Protein AF-A0A967LA12-F1 (afdb_monomer)

Nearest PDB structures (foldseek):
  7vep-assembly1_A  TM=3.557E-01  e=1.580E+00  Mycobacterium tuberculosis H37Rv
  5ue8-assembly1_A  TM=2.034E-01  e=8.616E-01  Rattus norvegicus
  4hyj-assembly2_B  TM=1.765E-01  e=2.334E+00  Exiguobacterium artemiae
  4whj-assembly1_A  TM=1.119E-01  e=8.201E+00  Homo sapiens

Structure (mmCIF, N/CA/C/O backbone):
data_AF-A0A967LA12-F1
#
_entry.id   AF-A0A967LA12-F1
#
loop_
_atom_site.group_PDB
_atom_site.id
_atom_site.type_symbol
_atom_site.label_atom_id
_atom_site.label_alt_id
_atom_site.label_comp_id
_atom_site.label_asym_id
_atom_site.label_entity_id
_atom_site.label_seq_id
_atom_site.pdbx_PDB_ins_code
_atom_site.Cartn_x
_atom_site.Cartn_y
_atom_site.Cartn_z
_atom_site.occupancy
_atom_site.B_iso_or_equiv
_atom_site.auth_seq_id
_atom_site.auth_comp_id
_atom_site.auth_asym_id
_atom_site.auth_atom_id
_atom_site.pdbx_PDB_model_num
ATOM 1 N N . MET A 1 1 ? 16.966 31.589 -22.662 1.00 37.16 1 MET A N 1
ATOM 2 C CA . MET A 1 1 ? 16.096 30.504 -22.171 1.00 37.16 1 MET A CA 1
ATOM 3 C C . MET A 1 1 ? 15.314 31.055 -20.994 1.00 37.16 1 MET A C 1
ATOM 5 O O . MET A 1 1 ? 15.937 31.462 -20.024 1.00 37.16 1 MET A O 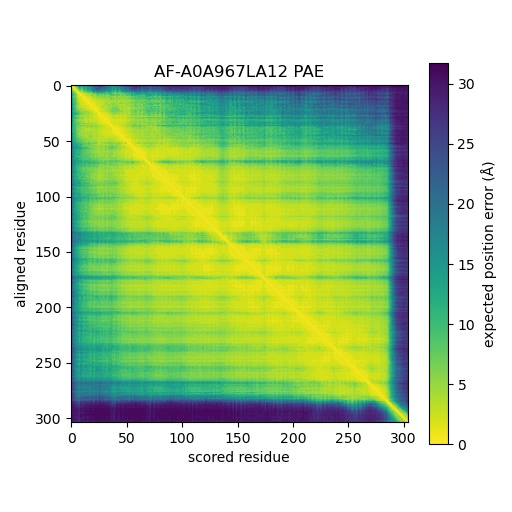1
ATOM 9 N N . ALA A 1 2 ? 13.998 31.225 -21.136 1.00 41.88 2 ALA A N 1
ATOM 10 C CA . ALA A 1 2 ? 13.149 31.742 -20.064 1.00 41.88 2 ALA A CA 1
ATOM 11 C C . ALA A 1 2 ? 12.917 30.627 -19.035 1.00 41.88 2 ALA A C 1
ATOM 13 O O . ALA A 1 2 ? 12.576 29.514 -19.430 1.00 41.88 2 ALA A O 1
ATOM 14 N N . GLN A 1 3 ? 13.135 30.913 -17.749 1.00 49.59 3 GLN A N 1
ATOM 15 C CA . GLN A 1 3 ? 12.806 29.991 -16.660 1.00 49.59 3 GLN A CA 1
ATOM 16 C C . GLN A 1 3 ? 11.304 29.692 -16.721 1.00 49.59 3 GLN A C 1
ATOM 18 O O . GLN A 1 3 ? 10.480 30.599 -16.596 1.00 49.59 3 GLN A O 1
ATOM 23 N N . LEU A 1 4 ? 10.954 28.434 -16.987 1.00 55.16 4 LEU A N 1
ATOM 24 C CA . LEU A 1 4 ? 9.566 27.989 -16.961 1.00 55.16 4 LEU A CA 1
ATOM 25 C C . LEU A 1 4 ? 9.101 27.963 -15.495 1.00 55.16 4 LEU A C 1
ATOM 27 O O . LEU A 1 4 ? 9.826 27.449 -14.646 1.00 55.16 4 LEU A O 1
ATOM 31 N N . PRO A 1 5 ? 7.928 28.524 -15.166 1.00 56.78 5 PRO A N 1
ATOM 32 C CA . PRO A 1 5 ? 7.424 28.507 -13.798 1.00 56.78 5 PRO A CA 1
ATOM 33 C C . PRO A 1 5 ? 7.122 27.068 -13.351 1.00 56.78 5 PRO A C 1
ATOM 35 O O . PRO A 1 5 ? 6.428 26.354 -14.070 1.00 56.78 5 PRO A O 1
ATOM 38 N N . ASN A 1 6 ? 7.574 26.676 -12.153 1.00 63.41 6 ASN A N 1
ATOM 39 C CA . ASN A 1 6 ? 7.390 25.350 -11.526 1.00 63.41 6 ASN A CA 1
ATOM 40 C C . ASN A 1 6 ? 5.940 25.054 -11.078 1.00 63.41 6 ASN A C 1
ATOM 42 O O . ASN A 1 6 ? 5.708 24.474 -10.020 1.00 63.41 6 ASN A O 1
ATOM 46 N N . SER A 1 7 ? 4.936 25.474 -11.846 1.00 74.25 7 SER A N 1
ATOM 47 C CA . SER A 1 7 ? 3.556 25.049 -11.610 1.00 74.25 7 SER A CA 1
ATOM 48 C C . SER A 1 7 ? 3.352 23.611 -12.103 1.00 74.25 7 SER A C 1
ATOM 50 O O . SER A 1 7 ? 3.970 23.194 -13.084 1.00 74.25 7 SER A O 1
ATOM 52 N N . GLU A 1 8 ? 2.450 22.853 -11.468 1.00 67.56 8 GLU A N 1
ATOM 53 C CA . GLU A 1 8 ? 2.112 21.479 -11.893 1.00 67.56 8 GLU A CA 1
ATOM 54 C C . GLU A 1 8 ? 1.735 21.410 -13.378 1.00 67.56 8 GLU A C 1
ATOM 56 O O . GLU A 1 8 ? 2.144 20.506 -14.104 1.00 67.56 8 GLU A O 1
ATOM 61 N N . HIS A 1 9 ? 1.019 22.425 -13.864 1.00 73.94 9 HIS A N 1
ATOM 62 C CA . HIS A 1 9 ? 0.648 22.541 -15.269 1.00 73.94 9 HIS A CA 1
ATOM 63 C C . HIS A 1 9 ? 1.872 22.642 -16.196 1.00 73.94 9 HIS A C 1
ATOM 65 O O . HIS A 1 9 ? 1.918 21.985 -17.237 1.00 73.94 9 HIS A O 1
ATOM 71 N N . SER A 1 10 ? 2.889 23.424 -15.820 1.00 75.31 10 SER A N 1
ATOM 72 C CA . SER A 1 10 ? 4.134 23.532 -16.589 1.00 75.31 10 SER A CA 1
ATOM 73 C C . SER A 1 10 ? 4.925 22.226 -16.590 1.00 75.31 10 SER A C 1
ATOM 75 O O . SER A 1 10 ? 5.485 21.858 -17.620 1.00 75.31 10 SER A O 1
ATOM 77 N N . LEU A 1 11 ? 4.945 21.501 -15.468 1.00 76.88 11 LEU A N 1
ATOM 78 C CA . LEU A 1 11 ? 5.635 20.213 -15.349 1.00 76.88 11 LEU A CA 1
ATOM 79 C C . LEU A 1 11 ? 4.964 19.120 -16.200 1.00 76.88 11 LEU A C 1
ATOM 81 O O . LEU A 1 11 ? 5.651 18.350 -16.876 1.00 76.88 11 LEU A O 1
ATOM 85 N N . HIS A 1 12 ? 3.629 19.102 -16.262 1.00 72.62 12 HIS A N 1
ATOM 86 C CA . HIS A 1 12 ? 2.885 18.240 -17.188 1.00 72.62 12 HIS A CA 1
ATOM 87 C C . HIS A 1 12 ? 3.189 18.558 -18.660 1.00 72.62 12 HIS A C 1
ATOM 89 O O . HIS A 1 12 ? 3.406 17.645 -19.462 1.00 72.62 12 HIS A O 1
ATOM 95 N N . MET A 1 13 ? 3.243 19.843 -19.025 1.00 77.50 13 MET A N 1
ATOM 96 C CA . MET A 1 13 ? 3.598 20.263 -20.385 1.00 77.50 13 MET A CA 1
ATOM 97 C C . MET A 1 13 ? 5.038 19.893 -20.738 1.00 77.50 13 MET A C 1
ATOM 99 O O . MET A 1 13 ? 5.299 19.445 -21.853 1.00 77.50 13 MET A O 1
ATOM 103 N N . LEU A 1 14 ? 5.959 20.010 -19.781 1.00 78.94 14 LEU A N 1
ATOM 104 C CA . LEU A 1 14 ? 7.353 19.619 -19.949 1.00 78.94 14 LEU A CA 1
ATOM 105 C C . LEU A 1 14 ? 7.486 18.123 -20.259 1.00 78.94 14 LEU A C 1
ATOM 107 O O . LEU A 1 14 ? 8.171 17.768 -21.216 1.00 78.94 14 LEU A O 1
ATOM 111 N N . ARG A 1 15 ? 6.775 17.256 -19.523 1.00 75.25 15 ARG A N 1
ATOM 112 C CA . ARG A 1 15 ? 6.724 15.811 -19.813 1.00 75.25 15 ARG A CA 1
ATOM 113 C C . ARG A 1 15 ? 6.251 15.549 -21.244 1.00 75.25 15 ARG A C 1
ATOM 115 O O . ARG A 1 15 ? 6.828 14.717 -21.936 1.00 75.25 15 ARG A O 1
ATOM 122 N N . ARG A 1 16 ? 5.238 16.285 -21.711 1.00 75.94 16 ARG A N 1
ATOM 123 C CA . ARG A 1 16 ? 4.692 16.142 -23.070 1.00 75.94 16 ARG A CA 1
ATOM 124 C C . ARG A 1 16 ? 5.638 16.655 -24.159 1.00 75.94 16 ARG A C 1
ATOM 126 O O . ARG A 1 16 ? 5.727 16.043 -25.215 1.00 75.94 16 ARG A O 1
ATOM 133 N N . VAL A 1 17 ? 6.353 17.754 -23.925 1.00 81.00 17 VAL A N 1
ATOM 134 C CA . VAL A 1 17 ? 7.376 18.252 -24.863 1.00 81.00 17 VAL A CA 1
ATOM 135 C C . VAL A 1 17 ? 8.539 17.269 -24.950 1.00 81.00 17 VAL A C 1
ATOM 137 O O . VAL A 1 17 ? 8.979 16.944 -26.048 1.00 81.00 17 VAL A O 1
ATOM 140 N N . ALA A 1 18 ? 8.989 16.756 -23.804 1.00 75.81 18 ALA A N 1
ATOM 141 C CA . ALA A 1 18 ? 10.031 15.742 -23.734 1.00 75.81 18 ALA A CA 1
ATOM 142 C C . ALA A 1 18 ? 9.629 14.476 -24.508 1.00 75.81 18 ALA A C 1
ATOM 144 O O . ALA A 1 18 ? 10.402 13.975 -25.315 1.00 75.81 18 ALA A O 1
ATOM 145 N N . HIS A 1 19 ? 8.387 14.026 -24.326 1.00 74.38 19 HIS A N 1
ATOM 146 C CA . HIS A 1 19 ? 7.769 12.925 -25.065 1.00 74.38 19 HIS A CA 1
ATOM 147 C C . HIS A 1 19 ? 7.777 13.166 -26.587 1.00 74.38 19 HIS A C 1
ATOM 149 O O . HIS A 1 19 ? 8.309 12.352 -27.332 1.00 74.38 19 HIS A O 1
ATOM 155 N N . LEU A 1 20 ? 7.274 14.311 -27.064 1.00 78.25 20 LEU A N 1
ATOM 156 C CA . LEU A 1 20 ? 7.233 14.631 -28.502 1.00 78.25 20 LEU A CA 1
ATOM 157 C C . LEU A 1 20 ? 8.626 14.764 -29.135 1.00 78.25 20 LEU A C 1
ATOM 159 O O . LEU A 1 20 ? 8.832 14.401 -30.294 1.00 78.25 20 LEU A O 1
ATOM 163 N N . TRP A 1 21 ? 9.595 15.295 -28.386 1.00 78.94 21 TRP A N 1
ATOM 164 C CA . TRP A 1 21 ? 10.978 15.355 -28.850 1.00 78.94 21 TRP A CA 1
ATOM 165 C C . TRP A 1 21 ? 11.579 13.949 -28.922 1.00 78.94 21 TRP A C 1
ATOM 167 O O . TRP A 1 21 ? 12.156 13.587 -29.944 1.00 78.94 21 TRP A O 1
ATOM 177 N N . ALA A 1 22 ? 11.361 13.123 -27.901 1.00 77.75 22 ALA A N 1
ATOM 178 C CA . ALA A 1 22 ? 11.830 11.743 -27.865 1.00 77.75 22 ALA A CA 1
ATOM 179 C C . ALA A 1 22 ? 11.322 10.883 -29.029 1.00 77.75 22 ALA A C 1
ATOM 181 O O . ALA A 1 22 ? 12.027 9.978 -29.470 1.00 77.75 22 ALA A O 1
ATOM 182 N N . GLU A 1 23 ? 10.124 11.156 -29.551 1.00 77.31 23 GLU A N 1
ATOM 183 C CA . GLU A 1 23 ? 9.606 10.474 -30.745 1.00 77.31 23 GLU A CA 1
ATOM 184 C C . GLU A 1 23 ? 10.503 10.682 -31.978 1.00 77.31 23 GLU A C 1
ATOM 186 O O . GLU A 1 23 ? 10.602 9.789 -32.819 1.00 77.31 23 GLU A O 1
ATOM 191 N N . HIS A 1 24 ? 11.173 11.835 -32.074 1.00 79.94 24 HIS A N 1
ATOM 192 C CA . HIS A 1 24 ? 11.981 12.232 -33.230 1.00 79.94 24 HIS A CA 1
ATOM 193 C C . HIS A 1 24 ? 13.491 12.080 -32.994 1.00 79.94 24 HIS A C 1
ATOM 195 O O . HIS A 1 24 ? 14.208 11.629 -33.885 1.00 79.94 24 HIS A O 1
ATOM 201 N N . ASP A 1 25 ? 13.977 12.461 -31.811 1.00 80.56 25 ASP A N 1
ATOM 202 C CA . ASP A 1 25 ? 15.386 12.425 -31.416 1.00 80.56 25 ASP A CA 1
ATOM 203 C C . ASP A 1 25 ? 15.503 12.032 -29.938 1.00 80.56 25 ASP A C 1
ATOM 205 O O . ASP A 1 25 ? 15.481 12.861 -29.023 1.00 80.56 25 ASP A O 1
ATOM 209 N N . ARG A 1 26 ? 15.599 10.719 -29.718 1.00 75.94 26 ARG A N 1
ATOM 210 C CA . ARG A 1 26 ? 15.666 10.100 -28.389 1.00 75.94 26 ARG A CA 1
ATOM 211 C C . ARG A 1 26 ? 16.903 10.549 -27.626 1.00 75.94 26 ARG A C 1
ATOM 213 O O . ARG A 1 26 ? 16.803 10.932 -26.465 1.00 75.94 26 ARG A O 1
ATOM 220 N N . GLU A 1 27 ? 18.065 10.505 -28.269 1.00 71.19 27 GLU A N 1
ATOM 221 C CA . GLU A 1 27 ? 19.337 10.811 -27.618 1.00 71.19 27 GLU A CA 1
ATOM 222 C C . GLU A 1 27 ? 19.417 12.298 -27.248 1.00 71.19 27 GLU A C 1
ATOM 224 O O . GLU A 1 27 ? 19.771 12.629 -26.114 1.00 71.19 27 GLU A O 1
ATOM 229 N N . GLY A 1 28 ? 18.986 13.190 -28.147 1.00 80.06 28 GLY A N 1
ATOM 230 C CA . GLY A 1 28 ? 18.916 14.625 -27.878 1.00 80.06 28 GLY A CA 1
ATOM 231 C C . GLY A 1 28 ? 17.925 14.981 -26.770 1.00 80.06 28 GLY A C 1
ATOM 232 O O . GLY A 1 28 ? 18.272 15.749 -25.868 1.00 80.06 28 GLY A O 1
ATOM 233 N N . ALA A 1 29 ? 16.730 14.377 -26.765 1.00 82.31 29 ALA A N 1
ATOM 234 C CA . ALA A 1 29 ? 15.745 14.587 -25.703 1.00 82.31 29 ALA A CA 1
ATOM 235 C C . ALA A 1 29 ? 16.272 14.130 -24.328 1.00 82.31 29 ALA A C 1
ATOM 237 O O . ALA A 1 29 ? 16.023 14.791 -23.316 1.00 82.31 29 ALA A O 1
ATOM 238 N N . MET A 1 30 ? 17.058 13.047 -24.287 1.00 73.69 30 MET A N 1
ATOM 239 C CA . MET A 1 30 ? 17.689 12.553 -23.059 1.00 73.69 30 MET A CA 1
ATOM 240 C C . MET A 1 30 ? 18.827 13.436 -22.570 1.00 73.69 30 MET A C 1
ATOM 242 O O . MET A 1 30 ? 18.883 13.749 -21.380 1.00 73.69 30 MET A O 1
ATOM 246 N N . GLN A 1 31 ? 19.718 13.867 -23.463 1.00 76.12 31 GLN A N 1
ATOM 247 C CA . GLN A 1 31 ? 20.795 14.793 -23.111 1.00 76.12 31 GLN A CA 1
ATOM 248 C C . GLN A 1 31 ? 20.221 16.113 -22.595 1.00 76.12 31 GLN A C 1
ATOM 250 O O . GLN A 1 31 ? 20.679 16.632 -21.578 1.00 76.12 31 GLN A O 1
ATOM 255 N N . TRP A 1 32 ? 19.167 16.616 -23.238 1.00 84.12 32 TRP A N 1
ATOM 256 C CA . TRP A 1 32 ? 18.450 17.792 -22.770 1.00 84.12 32 TRP A CA 1
ATOM 257 C C . TRP A 1 32 ? 17.807 17.568 -21.401 1.00 84.12 32 TRP A C 1
ATOM 259 O O . TRP A 1 32 ? 18.002 18.392 -20.508 1.00 84.12 32 TRP A O 1
ATOM 269 N N . GLY A 1 33 ? 17.082 16.461 -21.211 1.00 83.56 33 GLY A N 1
ATOM 270 C CA . GLY A 1 33 ? 16.438 16.132 -19.941 1.00 83.56 33 GLY A CA 1
ATOM 271 C C . GLY A 1 33 ? 17.446 16.014 -18.798 1.00 83.56 33 GLY A C 1
ATOM 272 O O . GLY A 1 33 ? 17.241 16.601 -17.740 1.00 83.56 33 GLY A O 1
ATOM 273 N N . ALA A 1 34 ? 18.574 15.338 -19.027 1.00 76.81 34 ALA A N 1
ATOM 274 C CA . ALA A 1 34 ? 19.650 15.185 -18.050 1.00 76.81 34 ALA A CA 1
ATOM 275 C C . ALA A 1 34 ? 20.387 16.502 -17.744 1.00 76.81 34 ALA A C 1
ATOM 277 O O . ALA A 1 34 ? 20.861 16.683 -16.624 1.00 76.81 34 ALA A O 1
ATOM 278 N N . ALA A 1 35 ? 20.460 17.424 -18.709 1.00 83.19 35 ALA A N 1
ATOM 279 C CA . ALA A 1 35 ? 21.120 18.722 -18.563 1.00 83.19 35 ALA A CA 1
ATOM 280 C C . ALA A 1 35 ? 20.275 19.781 -17.827 1.00 83.19 35 ALA A C 1
ATOM 282 O O . ALA A 1 35 ? 20.747 20.901 -17.631 1.00 83.19 35 ALA A O 1
ATOM 283 N N . GLN A 1 36 ? 19.038 19.466 -17.424 1.00 86.44 36 GLN A N 1
ATOM 284 C CA . GLN A 1 36 ? 18.197 20.407 -16.681 1.00 86.44 36 GLN A CA 1
ATOM 285 C C . GLN A 1 36 ? 18.767 20.667 -15.280 1.00 86.44 36 GLN A C 1
ATOM 287 O O . GLN A 1 36 ? 19.013 19.733 -14.513 1.00 86.44 36 GLN A O 1
ATOM 292 N N . GLU A 1 37 ? 18.940 21.944 -14.931 1.00 84.00 37 GLU A N 1
ATOM 293 C CA . GLU A 1 37 ? 19.489 22.366 -13.634 1.00 84.00 37 GLU A CA 1
ATOM 294 C C . GLU A 1 37 ? 18.485 22.142 -12.491 1.00 84.00 37 GLU A C 1
ATOM 296 O O . GLU A 1 37 ? 18.850 21.631 -11.429 1.00 84.00 37 GLU A O 1
ATOM 301 N N . ASP A 1 38 ? 17.205 22.450 -12.727 1.00 83.69 38 ASP A N 1
ATOM 302 C CA . ASP A 1 38 ? 16.132 22.249 -11.751 1.00 83.69 38 ASP A CA 1
ATOM 303 C C . ASP A 1 38 ? 15.795 20.745 -11.609 1.00 83.69 38 ASP A C 1
ATOM 305 O O . ASP A 1 38 ? 15.445 20.098 -12.604 1.00 83.69 38 ASP A O 1
ATOM 309 N N . PRO A 1 39 ? 15.873 20.164 -10.394 1.00 81.50 39 PRO A N 1
ATOM 310 C CA . PRO A 1 39 ? 15.569 18.751 -10.164 1.00 81.50 39 PRO A CA 1
ATOM 311 C C . PRO A 1 39 ? 14.148 18.318 -10.538 1.00 81.50 39 PRO A C 1
ATOM 313 O O . PRO A 1 39 ? 13.970 17.215 -11.055 1.00 81.50 39 PRO A O 1
ATOM 316 N N . ALA A 1 40 ? 13.141 19.163 -10.308 1.00 80.19 40 ALA A N 1
ATOM 317 C CA . ALA A 1 40 ? 11.758 18.847 -10.649 1.00 80.19 40 ALA A CA 1
ATOM 318 C C . ALA A 1 40 ? 11.576 18.820 -12.170 1.00 80.19 40 ALA A C 1
ATOM 320 O O . ALA A 1 40 ? 10.960 17.900 -12.711 1.00 80.19 40 ALA A O 1
ATOM 321 N N . VAL A 1 41 ? 12.172 19.784 -12.873 1.00 82.31 41 VAL A N 1
ATOM 322 C CA . VAL A 1 41 ? 12.161 19.836 -14.341 1.00 82.31 41 VAL A CA 1
ATOM 323 C C . VAL A 1 41 ? 12.900 18.629 -14.923 1.00 82.31 41 VAL A C 1
ATOM 325 O O . VAL A 1 41 ? 12.361 17.933 -15.783 1.00 82.31 41 VAL A O 1
ATOM 328 N N . ARG A 1 42 ? 14.093 18.313 -14.407 1.00 84.75 42 ARG A N 1
ATOM 329 C CA . ARG A 1 42 ? 14.880 17.141 -14.816 1.00 84.75 42 ARG A CA 1
ATOM 330 C C . ARG A 1 42 ? 14.097 15.839 -14.667 1.00 84.75 42 ARG A C 1
ATOM 332 O O . ARG A 1 42 ? 14.060 15.044 -15.602 1.00 84.75 42 ARG A O 1
ATOM 339 N N . GLN A 1 43 ? 13.426 15.642 -13.532 1.00 78.94 43 GLN A N 1
ATOM 340 C CA . GLN A 1 43 ? 12.596 14.461 -13.284 1.00 78.94 43 GLN A CA 1
ATOM 341 C C . GLN A 1 43 ? 11.478 14.320 -14.328 1.00 78.94 43 GLN A C 1
ATOM 343 O O . GLN A 1 43 ? 11.312 13.251 -14.915 1.00 78.94 43 GLN A O 1
ATOM 348 N N . HIS A 1 44 ? 10.705 15.382 -14.564 1.00 80.50 44 HIS A N 1
ATOM 349 C CA . HIS A 1 44 ? 9.558 15.329 -15.476 1.00 80.50 44 HIS A CA 1
ATOM 350 C C . HIS A 1 44 ? 9.989 15.178 -16.939 1.00 80.50 44 HIS A C 1
ATOM 352 O O . HIS A 1 44 ? 9.335 14.457 -17.695 1.00 80.50 44 HIS A O 1
ATOM 358 N N . ALA A 1 45 ? 11.103 15.811 -17.325 1.00 82.25 45 ALA A N 1
ATOM 359 C CA . ALA A 1 45 ? 11.697 15.655 -18.646 1.00 82.25 45 ALA A CA 1
ATOM 360 C C . ALA A 1 45 ? 12.144 14.207 -18.871 1.00 82.25 45 ALA A C 1
ATOM 362 O O . ALA A 1 45 ? 11.666 13.561 -19.800 1.00 82.25 45 ALA A O 1
ATOM 363 N N . LEU A 1 46 ? 12.998 13.674 -17.989 1.00 80.94 46 LEU A N 1
ATOM 364 C CA . LEU A 1 46 ? 13.508 12.305 -18.099 1.00 80.94 46 LEU A CA 1
ATOM 365 C C . LEU A 1 46 ? 12.377 11.269 -18.072 1.00 80.94 46 LEU A C 1
ATOM 367 O O . LEU A 1 46 ? 12.389 10.341 -18.875 1.00 80.94 46 LEU A O 1
ATOM 371 N N . GLY A 1 47 ? 11.367 11.452 -17.217 1.00 78.25 47 GLY A N 1
ATOM 372 C CA . GLY A 1 47 ? 10.206 10.562 -17.161 1.00 78.25 47 GLY A CA 1
ATOM 373 C C . GLY A 1 47 ? 9.411 10.519 -18.470 1.00 78.25 47 GLY A C 1
ATOM 374 O O . GLY A 1 47 ? 9.032 9.440 -18.919 1.00 78.25 47 GLY A O 1
ATOM 375 N N . GLY A 1 48 ? 9.197 11.673 -19.116 1.00 76.69 48 GLY A N 1
ATOM 376 C CA . GLY A 1 48 ? 8.496 11.747 -20.403 1.00 76.69 48 GLY A CA 1
ATOM 377 C C . GLY A 1 48 ? 9.257 11.084 -21.551 1.00 76.69 48 GLY A C 1
ATOM 378 O O . GLY A 1 48 ? 8.641 10.424 -22.388 1.00 76.69 48 GLY A O 1
ATOM 379 N N . VAL A 1 49 ? 10.588 11.211 -21.574 1.00 81.88 49 VAL A N 1
ATOM 380 C CA . VAL A 1 49 ? 11.409 10.560 -22.606 1.00 81.88 49 VAL A CA 1
ATOM 381 C C . VAL A 1 49 ? 11.497 9.048 -22.392 1.00 81.88 49 VAL A C 1
ATOM 383 O O . VAL A 1 49 ? 11.307 8.288 -23.342 1.00 81.88 49 VAL A O 1
ATOM 386 N N . VAL A 1 50 ? 11.747 8.600 -21.155 1.00 83.75 50 VAL A N 1
ATOM 387 C CA . VAL A 1 50 ? 11.828 7.167 -20.823 1.00 83.75 50 VAL A CA 1
ATOM 388 C C . VAL A 1 50 ? 10.513 6.461 -21.141 1.00 83.75 50 VAL A C 1
ATOM 390 O O . VAL A 1 50 ? 10.534 5.335 -21.619 1.00 83.75 50 VAL A O 1
ATOM 393 N N . GLU A 1 51 ? 9.372 7.125 -20.957 1.00 81.88 51 GLU A N 1
ATOM 394 C CA . GLU A 1 51 ? 8.063 6.573 -21.304 1.00 81.88 51 GLU A CA 1
ATOM 395 C C . GLU A 1 51 ? 7.903 6.277 -22.805 1.00 81.88 51 GLU A C 1
ATOM 397 O O . GLU A 1 51 ? 7.455 5.186 -23.158 1.00 81.88 51 GLU A O 1
ATOM 402 N N . ILE A 1 52 ? 8.290 7.205 -23.691 1.00 82.12 52 ILE A N 1
ATOM 403 C CA . ILE A 1 52 ? 8.244 6.975 -25.149 1.00 82.12 52 ILE A CA 1
ATOM 404 C C . ILE A 1 52 ? 9.200 5.885 -25.569 1.00 82.12 52 ILE A C 1
ATOM 406 O O . ILE A 1 52 ? 8.865 5.019 -26.382 1.00 82.12 52 ILE A O 1
ATOM 410 N N . TRP A 1 53 ? 10.410 5.928 -25.024 1.00 81.75 53 TRP A N 1
ATOM 411 C CA . TRP A 1 53 ? 11.400 4.946 -25.395 1.00 81.75 53 TRP A CA 1
ATOM 412 C C . TRP A 1 53 ? 10.961 3.564 -24.937 1.00 81.75 53 TRP A C 1
ATOM 414 O O . TRP A 1 53 ? 10.936 2.651 -25.753 1.00 81.75 53 TRP A O 1
ATOM 424 N N . ALA A 1 54 ? 10.477 3.432 -23.704 1.00 85.94 54 ALA A N 1
ATOM 425 C CA . ALA A 1 54 ? 10.031 2.150 -23.196 1.00 85.94 54 ALA A CA 1
ATOM 426 C C . ALA A 1 54 ? 8.810 1.590 -23.941 1.00 85.94 54 ALA A C 1
ATOM 428 O O . ALA A 1 54 ? 8.615 0.379 -23.964 1.00 85.94 54 ALA A O 1
ATOM 429 N N . HIS A 1 55 ? 8.022 2.440 -24.607 1.00 83.69 55 HIS A N 1
ATOM 430 C CA . HIS A 1 55 ? 6.948 1.995 -25.495 1.00 83.69 55 HIS A CA 1
ATOM 431 C C . HIS A 1 55 ? 7.452 1.330 -26.789 1.00 83.69 55 HIS A C 1
ATOM 433 O O . HIS A 1 55 ? 6.746 0.511 -27.364 1.00 83.69 55 HIS A O 1
ATOM 439 N N . THR A 1 56 ? 8.652 1.680 -27.263 1.00 84.31 56 THR A N 1
ATOM 440 C CA . THR A 1 56 ? 9.205 1.175 -28.537 1.00 84.31 56 THR A CA 1
ATOM 441 C C . THR A 1 56 ? 10.363 0.196 -28.360 1.00 84.31 56 THR A C 1
ATOM 443 O O . THR A 1 56 ? 10.538 -0.696 -29.182 1.00 84.31 56 THR A O 1
ATOM 446 N N . ASP A 1 57 ? 11.160 0.381 -27.312 1.00 85.25 57 ASP A N 1
ATOM 447 C CA . ASP A 1 57 ? 12.318 -0.425 -26.939 1.00 85.25 57 ASP A CA 1
ATOM 448 C C . ASP A 1 57 ? 12.509 -0.337 -25.408 1.00 85.25 57 ASP A C 1
ATOM 450 O O . ASP A 1 57 ? 13.279 0.493 -24.902 1.00 85.25 57 ASP A O 1
ATOM 454 N N . PRO A 1 58 ? 11.752 -1.144 -24.642 1.00 89.00 58 PRO A N 1
ATOM 455 C CA . PRO A 1 58 ? 11.820 -1.145 -23.184 1.00 89.00 58 PRO A CA 1
ATOM 456 C C . PRO A 1 58 ? 13.179 -1.579 -22.637 1.00 89.00 58 PRO A C 1
ATOM 458 O O . PRO A 1 58 ? 13.603 -1.047 -21.611 1.00 89.00 58 PRO A O 1
ATOM 461 N N . ALA A 1 59 ? 13.896 -2.462 -23.336 1.00 87.56 59 ALA A N 1
ATOM 462 C CA . ALA A 1 59 ? 15.216 -2.919 -22.919 1.00 87.56 59 ALA A CA 1
ATOM 463 C C . ALA A 1 59 ? 16.241 -1.781 -22.937 1.00 87.56 59 ALA A C 1
ATOM 465 O O . ALA A 1 59 ? 16.947 -1.553 -21.950 1.00 87.56 59 ALA A O 1
ATOM 466 N N . ALA A 1 60 ? 16.298 -1.013 -24.025 1.00 85.38 60 ALA A N 1
ATOM 467 C CA . ALA A 1 60 ? 17.228 0.103 -24.112 1.00 85.38 60 ALA A CA 1
ATOM 468 C C . ALA A 1 60 ? 16.859 1.247 -23.147 1.00 85.38 60 ALA A C 1
ATOM 470 O O . ALA A 1 60 ? 17.745 1.818 -22.504 1.00 85.38 60 ALA A O 1
ATOM 471 N N . ALA A 1 61 ? 15.561 1.523 -22.962 1.00 87.31 61 ALA A N 1
ATOM 472 C CA . ALA A 1 61 ? 15.086 2.487 -21.966 1.00 87.31 61 ALA A CA 1
ATOM 473 C C . ALA A 1 61 ? 15.484 2.087 -20.532 1.00 87.31 61 ALA A C 1
ATOM 475 O O . ALA A 1 61 ? 15.890 2.931 -19.730 1.00 87.31 61 ALA A O 1
ATOM 476 N N . ALA A 1 62 ? 15.417 0.794 -20.221 1.00 87.75 62 ALA A N 1
ATOM 477 C CA . ALA A 1 62 ? 15.786 0.233 -18.933 1.00 87.75 62 ALA A CA 1
ATOM 478 C C . ALA A 1 62 ? 17.303 0.292 -18.659 1.00 87.75 62 ALA A C 1
ATOM 480 O O . ALA A 1 62 ? 17.718 0.687 -17.565 1.00 87.75 62 ALA A O 1
ATOM 481 N N . VAL A 1 63 ? 18.137 -0.024 -19.659 1.00 86.56 63 VAL A N 1
ATOM 482 C CA . VAL A 1 63 ? 19.604 0.145 -19.590 1.00 86.56 63 VAL A CA 1
ATOM 483 C C . VAL A 1 63 ? 19.965 1.604 -19.346 1.00 86.56 63 VAL A C 1
ATOM 485 O O . VAL A 1 63 ? 20.793 1.907 -18.483 1.00 86.56 63 VAL A O 1
ATOM 488 N N . PHE A 1 64 ? 19.318 2.518 -20.069 1.00 84.06 64 PHE A N 1
ATOM 489 C CA . PHE A 1 64 ? 19.514 3.941 -19.853 1.00 84.06 64 PHE A CA 1
ATOM 490 C C . PHE A 1 64 ? 19.141 4.340 -18.419 1.00 84.06 64 PHE A C 1
ATOM 492 O O . PHE A 1 64 ? 19.928 5.002 -17.740 1.00 84.06 64 PHE A O 1
ATOM 499 N N . ALA A 1 65 ? 17.953 3.938 -17.954 1.00 87.50 65 ALA A N 1
ATOM 500 C CA . ALA A 1 65 ? 17.457 4.290 -16.630 1.00 87.50 65 ALA A CA 1
ATOM 501 C C . ALA A 1 65 ? 18.453 3.870 -15.542 1.00 87.50 65 ALA A C 1
ATOM 503 O O . ALA A 1 65 ? 18.789 4.683 -14.684 1.00 87.50 65 ALA A O 1
ATOM 504 N N . ALA A 1 66 ? 19.003 2.655 -15.634 1.00 86.06 66 ALA A N 1
ATOM 505 C CA . ALA A 1 66 ? 20.020 2.147 -14.715 1.00 86.06 66 ALA A CA 1
ATOM 506 C C . ALA A 1 66 ? 21.332 2.965 -14.716 1.00 86.06 66 ALA A C 1
ATOM 508 O O . ALA A 1 66 ? 22.023 3.012 -13.699 1.00 86.06 66 ALA A O 1
ATOM 509 N N . GLY A 1 67 ? 21.668 3.637 -15.823 1.00 84.81 67 GLY A N 1
ATOM 510 C CA . GLY A 1 67 ? 22.873 4.465 -15.971 1.00 84.81 67 GLY A CA 1
ATOM 511 C C . GLY A 1 67 ? 22.773 5.884 -15.393 1.00 84.81 67 GLY A C 1
ATOM 512 O O . GLY A 1 67 ? 23.774 6.610 -15.365 1.00 84.81 67 GLY A O 1
ATOM 513 N N . LEU A 1 68 ? 21.591 6.303 -14.927 1.00 84.44 68 LEU A N 1
ATOM 514 C CA . LEU A 1 68 ? 21.380 7.633 -14.357 1.00 84.44 68 LEU A CA 1
ATOM 515 C C . LEU A 1 68 ? 22.134 7.818 -13.028 1.00 84.44 68 LEU A C 1
ATOM 517 O O . LEU A 1 68 ? 22.003 7.039 -12.080 1.00 84.44 68 LEU A O 1
ATOM 521 N N . GLN A 1 69 ? 22.895 8.913 -12.944 1.00 79.44 69 GLN A N 1
ATOM 522 C CA . GLN A 1 69 ? 23.728 9.242 -11.779 1.00 79.44 69 GLN A CA 1
ATOM 523 C C . GLN A 1 69 ? 22.898 9.708 -10.570 1.00 79.44 69 GLN A C 1
ATOM 525 O O . GLN A 1 69 ? 23.233 9.408 -9.424 1.00 79.44 69 GLN A O 1
ATOM 530 N N . GLY A 1 70 ? 21.793 10.421 -10.815 1.00 79.19 70 GLY A N 1
ATOM 531 C CA . GLY A 1 70 ? 20.877 10.879 -9.771 1.00 79.19 70 GLY A CA 1
ATOM 532 C C . GLY A 1 70 ? 20.026 9.732 -9.231 1.00 79.19 70 GLY A C 1
ATOM 533 O O . GLY A 1 70 ? 19.321 9.069 -9.987 1.00 79.19 70 GLY A O 1
ATOM 534 N N . SER A 1 71 ? 20.091 9.473 -7.920 1.00 81.94 71 SER A N 1
ATOM 535 C CA . SER A 1 71 ? 19.386 8.331 -7.320 1.00 81.94 71 SER A CA 1
ATOM 536 C C . SER A 1 71 ? 17.867 8.449 -7.417 1.00 81.94 71 SER A C 1
ATOM 538 O O . SER A 1 71 ? 17.197 7.432 -7.531 1.00 81.94 71 SER A O 1
ATOM 540 N N . TYR A 1 72 ? 17.314 9.658 -7.347 1.00 79.56 72 TYR A N 1
ATOM 541 C CA . TYR A 1 72 ? 15.870 9.865 -7.409 1.00 79.56 72 TYR A CA 1
ATOM 542 C C . TYR A 1 72 ? 15.355 9.706 -8.846 1.00 79.56 72 TYR A C 1
ATOM 544 O O . TYR A 1 72 ? 14.400 8.973 -9.097 1.00 79.56 72 TYR A O 1
ATOM 552 N N . GLU A 1 73 ? 16.051 10.315 -9.803 1.00 81.62 73 GLU A N 1
ATOM 553 C CA . GLU A 1 73 ? 15.749 10.235 -11.229 1.00 81.62 73 GLU A CA 1
ATOM 554 C C . GLU A 1 73 ? 15.912 8.807 -11.758 1.00 81.62 73 GLU A C 1
ATOM 556 O O . GLU A 1 73 ? 15.043 8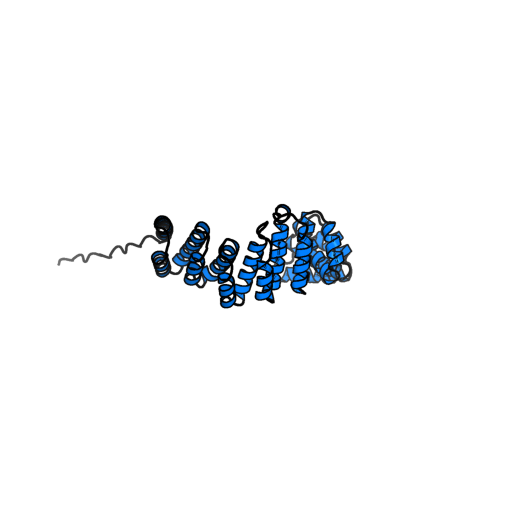.327 -12.485 1.00 81.62 73 GLU A O 1
ATOM 561 N N . ARG A 1 74 ? 16.976 8.103 -11.338 1.00 86.81 74 ARG A N 1
ATOM 562 C CA . ARG A 1 74 ? 17.195 6.685 -11.658 1.00 86.81 74 ARG A CA 1
ATOM 563 C C . ARG A 1 74 ? 16.013 5.830 -11.225 1.00 86.81 74 ARG A C 1
ATOM 565 O O . ARG A 1 74 ? 15.488 5.073 -12.033 1.00 86.81 74 ARG A O 1
ATOM 572 N N . LEU A 1 75 ? 15.578 5.956 -9.971 1.00 87.50 75 LEU A N 1
ATOM 573 C CA . LEU A 1 75 ? 14.492 5.132 -9.437 1.00 87.50 75 LEU A CA 1
ATOM 574 C C . LEU A 1 75 ? 13.163 5.390 -10.158 1.00 87.50 75 LEU A C 1
ATOM 576 O O . LEU A 1 75 ? 12.457 4.435 -10.469 1.00 87.50 75 LEU A O 1
ATOM 580 N N . GLY A 1 76 ? 12.848 6.652 -10.467 1.00 84.62 76 GLY A N 1
ATOM 581 C CA . GLY A 1 76 ? 11.649 6.996 -11.238 1.00 84.62 76 GLY A CA 1
ATOM 582 C C . GLY A 1 76 ? 11.701 6.485 -12.682 1.00 84.62 76 GLY A C 1
ATOM 583 O O . GLY A 1 76 ? 10.722 5.934 -13.177 1.00 84.62 76 GLY A O 1
ATOM 584 N N . ALA A 1 77 ? 12.850 6.610 -13.350 1.00 86.81 77 ALA A N 1
ATOM 585 C CA . ALA A 1 77 ? 13.036 6.100 -14.707 1.00 86.81 77 ALA A CA 1
ATOM 586 C C . ALA A 1 77 ? 12.961 4.565 -14.767 1.00 86.81 77 ALA A C 1
ATOM 588 O O . ALA A 1 77 ? 12.319 4.022 -15.664 1.00 86.81 77 ALA A O 1
ATOM 589 N N . LEU A 1 78 ? 13.571 3.868 -13.800 1.00 90.81 78 LEU A N 1
ATOM 590 C CA . LEU A 1 78 ? 13.505 2.408 -13.694 1.00 90.81 78 LEU A CA 1
ATOM 591 C C . LEU A 1 78 ? 12.065 1.933 -13.521 1.00 90.81 78 LEU A C 1
ATOM 593 O O . LEU A 1 78 ? 11.667 0.967 -14.157 1.00 90.81 78 LEU A O 1
ATOM 597 N N . GLU A 1 79 ? 11.281 2.620 -12.694 1.00 91.25 79 GLU A N 1
ATOM 598 C CA . GLU A 1 79 ? 9.872 2.305 -12.468 1.00 91.25 79 GLU A CA 1
ATOM 599 C C . GLU A 1 79 ? 9.036 2.460 -13.748 1.00 91.25 79 GLU A C 1
ATOM 601 O O . GLU A 1 79 ? 8.288 1.550 -14.106 1.00 91.25 79 GLU A O 1
ATOM 606 N N . VAL A 1 80 ? 9.212 3.562 -14.486 1.00 89.94 80 VAL A N 1
ATOM 607 C CA . VAL A 1 80 ? 8.521 3.784 -15.770 1.00 89.94 80 VAL A CA 1
ATOM 608 C C . VAL A 1 80 ? 8.919 2.729 -16.805 1.00 89.94 80 VAL A C 1
ATOM 610 O O . VAL A 1 80 ? 8.043 2.156 -17.454 1.00 89.94 80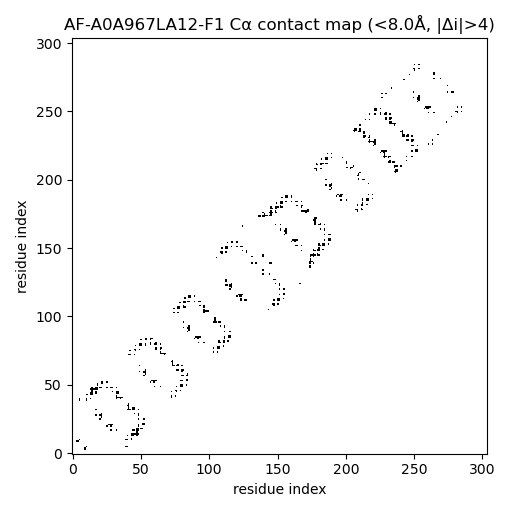 VAL A O 1
ATOM 613 N N . ALA A 1 81 ? 10.218 2.445 -16.943 1.00 92.44 81 ALA A N 1
ATOM 614 C CA . ALA A 1 81 ? 10.713 1.433 -17.873 1.00 92.44 81 ALA A CA 1
ATOM 615 C C . ALA A 1 81 ? 10.181 0.036 -17.519 1.00 92.44 81 ALA A C 1
ATOM 617 O O . ALA A 1 81 ? 9.668 -0.660 -18.390 1.00 92.44 81 ALA A O 1
ATOM 618 N N . ALA A 1 82 ? 10.222 -0.337 -16.237 1.00 95.06 82 ALA A N 1
ATOM 619 C CA . ALA A 1 82 ? 9.741 -1.619 -15.731 1.00 95.06 82 ALA A CA 1
ATOM 620 C C . ALA A 1 82 ? 8.253 -1.840 -16.034 1.00 95.06 82 ALA A C 1
ATOM 622 O O . ALA A 1 82 ? 7.884 -2.891 -16.554 1.00 95.06 82 ALA A O 1
ATOM 623 N N . ARG A 1 83 ? 7.407 -0.834 -15.775 1.00 94.31 83 ARG A N 1
ATOM 624 C CA . ARG A 1 83 ? 5.968 -0.895 -16.077 1.00 94.31 83 ARG A CA 1
ATOM 625 C C . ARG A 1 83 ? 5.700 -1.037 -17.571 1.00 94.31 83 ARG A C 1
ATOM 627 O O . ARG A 1 83 ? 4.965 -1.921 -17.994 1.00 94.31 83 ARG A O 1
ATOM 634 N N . ARG A 1 84 ? 6.333 -0.196 -18.392 1.00 93.12 84 ARG A N 1
ATOM 635 C CA . ARG A 1 84 ? 6.149 -0.229 -19.852 1.00 93.12 84 ARG A CA 1
ATOM 636 C C . ARG A 1 84 ? 6.701 -1.495 -20.501 1.00 93.12 84 ARG A C 1
ATOM 638 O O . ARG A 1 84 ? 6.168 -1.929 -21.521 1.00 93.12 84 ARG A O 1
ATOM 645 N N . TRP A 1 85 ? 7.740 -2.097 -19.927 1.00 94.88 85 TRP A N 1
ATOM 646 C CA . TRP A 1 85 ? 8.210 -3.407 -20.363 1.00 94.88 85 TRP A CA 1
ATOM 647 C C . TRP A 1 85 ? 7.222 -4.494 -19.955 1.00 94.88 85 TRP A C 1
ATOM 649 O O . TRP A 1 85 ? 6.819 -5.288 -20.797 1.00 94.88 85 TRP A O 1
ATOM 659 N N . ALA A 1 86 ? 6.759 -4.486 -18.702 1.00 96.19 86 ALA A N 1
ATOM 660 C CA . ALA A 1 86 ? 5.808 -5.469 -18.193 1.00 96.19 86 ALA A CA 1
ATOM 661 C C . ALA A 1 86 ? 4.501 -5.511 -18.993 1.00 96.19 86 ALA A C 1
ATOM 663 O O . ALA A 1 86 ? 3.980 -6.601 -19.218 1.00 96.19 86 ALA A O 1
ATOM 664 N N . SER A 1 87 ? 4.024 -4.355 -19.471 1.00 94.12 87 SER A N 1
ATOM 665 C CA . SER A 1 87 ? 2.827 -4.255 -20.313 1.00 94.12 87 SER A CA 1
ATOM 666 C C . SER A 1 87 ? 2.997 -4.877 -21.708 1.00 94.12 87 SER A C 1
ATOM 668 O O . SER A 1 87 ? 2.010 -5.111 -22.397 1.00 94.12 87 SER A O 1
ATOM 670 N N . GLN A 1 88 ? 4.238 -5.096 -22.160 1.00 93.06 88 GLN A N 1
ATOM 671 C CA . GLN A 1 88 ? 4.566 -5.741 -23.440 1.00 93.06 88 GLN A CA 1
ATOM 672 C C . GLN A 1 88 ? 4.981 -7.205 -23.253 1.00 93.06 88 GLN A C 1
ATOM 674 O O . GLN A 1 88 ? 4.499 -8.084 -23.962 1.00 93.06 88 GLN A O 1
ATOM 679 N N . SER A 1 89 ? 5.881 -7.459 -22.302 1.00 95.00 89 SER A N 1
ATOM 680 C CA . SER A 1 89 ? 6.393 -8.778 -21.946 1.00 95.00 89 SER A CA 1
ATOM 681 C C . SER A 1 89 ? 6.784 -8.802 -20.471 1.00 95.00 89 SER A C 1
ATOM 683 O O . SER A 1 89 ? 7.863 -8.362 -20.070 1.00 95.00 89 SER A O 1
ATOM 685 N N . THR A 1 90 ? 5.898 -9.350 -19.639 1.00 95.69 90 THR A N 1
ATOM 686 C CA . THR A 1 90 ? 6.152 -9.533 -18.204 1.00 95.69 90 THR A CA 1
ATOM 687 C C . THR A 1 90 ? 7.358 -10.441 -17.946 1.00 95.69 90 THR A C 1
ATOM 689 O O . THR A 1 90 ? 8.119 -10.197 -17.012 1.00 95.69 90 THR A O 1
ATOM 692 N N . VAL A 1 91 ? 7.567 -11.463 -18.784 1.00 94.88 91 VAL A N 1
ATOM 693 C CA . VAL A 1 91 ? 8.674 -12.423 -18.636 1.00 94.88 91 VAL A CA 1
ATOM 694 C C . VAL A 1 91 ? 10.024 -11.728 -18.808 1.00 94.88 91 VAL A C 1
ATOM 696 O O . VAL A 1 91 ? 10.854 -11.791 -17.903 1.00 94.88 91 VAL A O 1
ATOM 699 N N . GLU A 1 92 ? 10.215 -11.005 -19.913 1.00 95.31 92 GLU A N 1
ATOM 700 C CA . GLU A 1 92 ? 11.466 -10.286 -20.188 1.00 95.31 92 GLU A CA 1
ATOM 701 C C . GLU A 1 92 ? 11.730 -9.190 -19.148 1.00 95.31 92 GLU A C 1
ATOM 703 O O . GLU A 1 92 ? 12.850 -9.050 -18.656 1.00 95.31 92 GLU A O 1
ATOM 708 N N . ALA A 1 93 ? 10.689 -8.452 -18.742 1.00 95.69 93 ALA A N 1
ATOM 709 C CA . ALA A 1 93 ? 10.810 -7.437 -17.699 1.00 95.69 93 ALA A CA 1
ATOM 710 C C . ALA A 1 93 ? 11.288 -8.045 -16.366 1.00 95.69 93 ALA A C 1
ATOM 712 O O . ALA A 1 93 ? 12.135 -7.470 -15.676 1.00 95.69 93 ALA A O 1
ATOM 713 N N . MET A 1 94 ? 10.776 -9.227 -16.003 1.00 94.81 94 MET A N 1
ATOM 714 C CA . MET A 1 94 ? 11.190 -9.947 -14.798 1.00 94.81 94 MET A CA 1
ATOM 715 C C . MET A 1 94 ? 12.611 -10.507 -14.904 1.00 94.81 94 MET A C 1
ATOM 717 O O . MET A 1 94 ? 13.327 -10.530 -13.903 1.00 94.81 94 MET A O 1
ATOM 721 N N . GLU A 1 95 ? 13.037 -10.975 -16.077 1.00 94.62 95 GLU A N 1
ATOM 722 C CA . GLU A 1 95 ? 14.426 -11.382 -16.323 1.00 94.62 95 GLU A CA 1
ATOM 723 C C . GLU A 1 95 ? 15.381 -10.205 -16.133 1.00 94.62 95 GLU A C 1
ATOM 725 O O . GLU A 1 95 ? 16.289 -10.291 -15.306 1.00 94.62 95 GLU A O 1
ATOM 730 N N . TRP A 1 96 ? 15.097 -9.070 -16.772 1.00 95.00 96 TRP A N 1
ATOM 731 C CA . TRP A 1 96 ? 15.879 -7.849 -16.601 1.00 95.00 96 TRP A CA 1
ATOM 732 C C . TRP A 1 96 ? 15.939 -7.387 -15.138 1.00 95.00 96 TRP A C 1
ATOM 734 O O . TRP A 1 96 ? 17.018 -7.093 -14.618 1.00 95.00 96 TRP A O 1
ATOM 744 N N . ALA A 1 97 ? 14.807 -7.373 -14.425 1.00 95.06 97 ALA A N 1
ATOM 745 C CA . ALA A 1 97 ? 14.781 -6.957 -13.024 1.00 95.06 97 ALA A CA 1
ATOM 746 C C . ALA A 1 97 ? 15.722 -7.808 -12.146 1.00 95.06 97 ALA A C 1
ATOM 748 O O . ALA A 1 97 ? 16.322 -7.288 -11.203 1.00 95.06 97 ALA A O 1
ATOM 749 N N . ARG A 1 98 ? 15.905 -9.102 -12.457 1.00 92.56 98 ARG A N 1
ATOM 750 C CA . ARG A 1 98 ? 16.817 -9.999 -11.721 1.00 92.56 98 ARG A CA 1
ATOM 751 C C . ARG A 1 98 ? 18.297 -9.669 -11.929 1.00 92.56 98 ARG A C 1
ATOM 753 O O . ARG A 1 98 ? 19.102 -10.008 -11.058 1.00 92.56 98 ARG A O 1
ATOM 760 N N . GLU A 1 99 ? 18.656 -9.002 -13.019 1.00 93.50 99 GLU A N 1
ATOM 761 C CA . GLU A 1 99 ? 20.036 -8.592 -13.311 1.00 93.50 99 GLU A CA 1
ATOM 762 C C . GLU A 1 99 ? 20.441 -7.312 -12.565 1.00 93.50 99 GLU A C 1
ATOM 764 O O . GLU A 1 99 ? 21.628 -7.057 -12.350 1.00 93.50 99 GLU A O 1
ATOM 769 N N . LEU A 1 100 ? 19.466 -6.526 -12.100 1.00 92.38 100 LEU A N 1
ATOM 770 C CA . LEU A 1 100 ? 19.716 -5.270 -11.396 1.00 92.38 100 LEU A CA 1
ATOM 771 C C . LEU A 1 100 ? 20.326 -5.475 -9.996 1.00 92.38 100 LEU A C 1
ATOM 773 O O . LEU A 1 100 ? 20.048 -6.474 -9.318 1.00 92.38 100 LEU A O 1
ATOM 777 N N . PRO A 1 101 ? 21.084 -4.492 -9.472 1.00 91.25 101 PRO A N 1
ATOM 778 C CA . PRO A 1 101 ? 21.469 -4.456 -8.062 1.00 91.25 101 PRO A CA 1
ATOM 779 C C . PRO A 1 101 ? 20.254 -4.595 -7.134 1.00 91.25 101 PRO A C 1
ATOM 781 O O . PRO A 1 101 ? 19.155 -4.171 -7.477 1.00 91.25 101 PRO A O 1
ATOM 784 N N . VAL A 1 102 ? 20.434 -5.167 -5.938 1.00 85.25 102 VAL A N 1
ATOM 785 C CA . VAL A 1 102 ? 19.317 -5.567 -5.052 1.00 85.25 102 VAL A CA 1
ATOM 786 C C . VAL A 1 102 ? 18.271 -4.466 -4.806 1.00 85.25 102 VAL A C 1
ATOM 788 O O . VAL A 1 102 ? 17.079 -4.762 -4.806 1.00 85.25 102 VAL A O 1
ATOM 791 N N . GLY A 1 103 ? 18.687 -3.205 -4.642 1.00 82.81 103 GLY A N 1
ATOM 792 C CA . GLY A 1 103 ? 17.766 -2.083 -4.428 1.00 82.81 103 GLY A CA 1
ATOM 793 C C . GLY A 1 103 ? 16.916 -1.761 -5.660 1.00 82.81 103 GLY A C 1
ATOM 794 O O . GLY A 1 103 ? 15.695 -1.64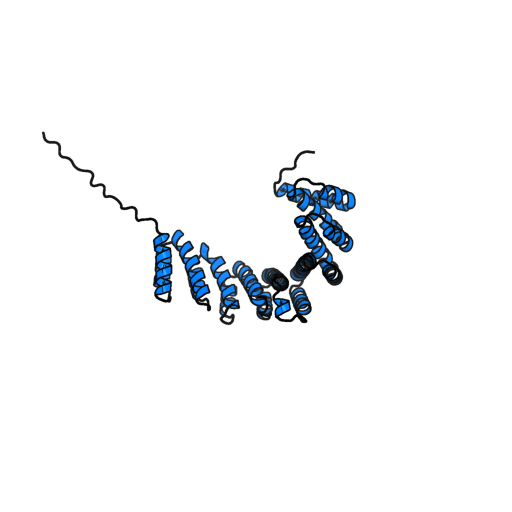8 -5.558 1.00 82.81 103 GLY A O 1
ATOM 795 N N . ASP A 1 104 ? 17.557 -1.686 -6.825 1.00 90.31 104 ASP A N 1
ATOM 796 C CA . ASP A 1 104 ? 16.908 -1.373 -8.101 1.00 90.31 104 ASP A CA 1
ATOM 797 C C . ASP A 1 104 ? 16.027 -2.544 -8.572 1.00 90.31 104 ASP A C 1
ATOM 799 O O . ASP A 1 104 ? 14.905 -2.331 -9.027 1.00 90.31 104 ASP A O 1
ATOM 803 N N . ARG A 1 105 ? 16.470 -3.789 -8.341 1.00 91.56 105 ARG A N 1
ATOM 804 C CA . ARG A 1 105 ? 15.692 -5.017 -8.571 1.00 91.56 105 ARG A CA 1
ATOM 805 C C . ARG A 1 105 ? 14.363 -4.995 -7.838 1.00 91.56 105 ARG A C 1
ATOM 807 O O . ARG A 1 105 ? 13.327 -5.209 -8.451 1.00 91.56 105 ARG A O 1
ATOM 814 N N . GLN A 1 106 ? 14.377 -4.733 -6.530 1.00 89.00 106 GLN A N 1
ATOM 815 C CA . GLN A 1 106 ? 13.146 -4.718 -5.733 1.00 89.00 106 GLN A CA 1
ATOM 816 C C . GLN A 1 106 ? 12.156 -3.677 -6.255 1.00 89.00 106 GLN A C 1
ATOM 818 O O . GLN A 1 106 ? 10.962 -3.952 -6.341 1.00 89.00 106 GLN A O 1
ATOM 823 N N . ARG A 1 107 ? 12.656 -2.491 -6.620 1.00 89.88 107 ARG A N 1
ATOM 824 C CA . ARG A 1 107 ? 11.842 -1.411 -7.183 1.00 89.88 107 ARG A CA 1
ATOM 825 C C . ARG A 1 107 ? 11.224 -1.814 -8.521 1.00 89.88 107 ARG A C 1
ATOM 827 O O . ARG A 1 107 ? 10.019 -1.663 -8.688 1.00 89.88 107 ARG A O 1
ATOM 834 N N . ALA A 1 108 ? 12.033 -2.354 -9.431 1.00 94.19 108 ALA A N 1
ATOM 835 C CA . ALA A 1 108 ? 11.580 -2.830 -10.732 1.00 94.19 108 ALA A CA 1
ATOM 836 C C . ALA A 1 108 ? 10.545 -3.955 -10.592 1.00 94.19 108 ALA A C 1
ATOM 838 O O . ALA A 1 108 ? 9.496 -3.889 -11.219 1.00 94.19 108 ALA A O 1
ATOM 839 N N . THR A 1 109 ? 10.779 -4.940 -9.719 1.00 95.38 109 THR A N 1
ATOM 840 C CA . THR A 1 109 ? 9.824 -6.033 -9.478 1.00 95.38 109 THR A CA 1
ATOM 841 C C . THR A 1 109 ? 8.490 -5.525 -8.932 1.00 95.38 109 THR A C 1
ATOM 843 O O . THR A 1 109 ? 7.452 -5.961 -9.412 1.00 95.38 109 THR A O 1
ATOM 846 N N . VAL A 1 110 ? 8.484 -4.584 -7.978 1.00 95.31 110 VAL A N 1
ATOM 847 C CA . VAL A 1 110 ? 7.231 -3.969 -7.491 1.00 95.31 110 VAL A CA 1
ATOM 848 C C . VAL A 1 110 ?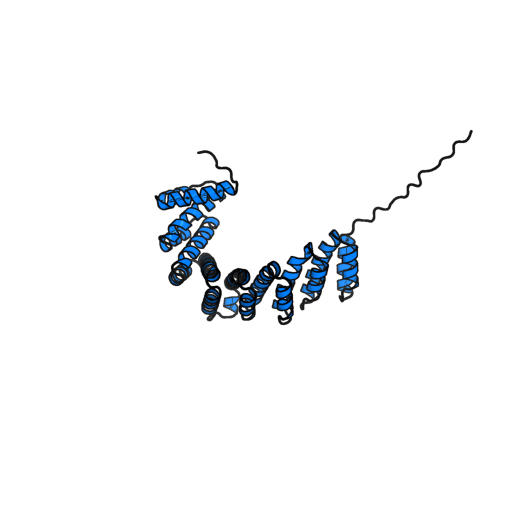 6.499 -3.254 -8.629 1.00 95.31 110 VAL A C 1
ATOM 850 O O . VAL A 1 110 ? 5.294 -3.419 -8.774 1.00 95.31 110 VAL A O 1
ATOM 853 N N . ALA A 1 111 ? 7.222 -2.506 -9.464 1.00 95.69 111 ALA A N 1
ATOM 854 C CA . ALA A 1 111 ? 6.646 -1.797 -10.602 1.00 95.69 111 ALA A CA 1
ATOM 855 C C . ALA A 1 111 ? 6.038 -2.756 -11.645 1.00 95.69 111 ALA A C 1
ATOM 857 O O . ALA A 1 111 ? 4.940 -2.511 -12.137 1.00 95.69 111 ALA A O 1
ATOM 858 N N . ILE A 1 112 ? 6.717 -3.871 -11.934 1.00 97.44 112 ILE A N 1
ATOM 859 C CA . ILE A 1 112 ? 6.216 -4.936 -12.815 1.00 97.44 112 ILE A CA 1
ATOM 860 C C . ILE A 1 112 ? 4.954 -5.566 -12.223 1.00 97.44 112 ILE A C 1
ATOM 862 O O . ILE A 1 112 ? 3.940 -5.645 -12.908 1.00 97.44 112 ILE A O 1
ATOM 866 N N . LEU A 1 113 ? 4.989 -5.973 -10.948 1.00 97.56 113 LEU A N 1
ATOM 867 C CA . LEU A 1 113 ? 3.837 -6.582 -10.275 1.00 97.56 113 LEU A CA 1
ATOM 868 C C . LEU A 1 113 ? 2.639 -5.635 -10.225 1.00 97.56 113 LEU A C 1
ATOM 870 O O . LEU A 1 113 ? 1.515 -6.088 -10.396 1.00 97.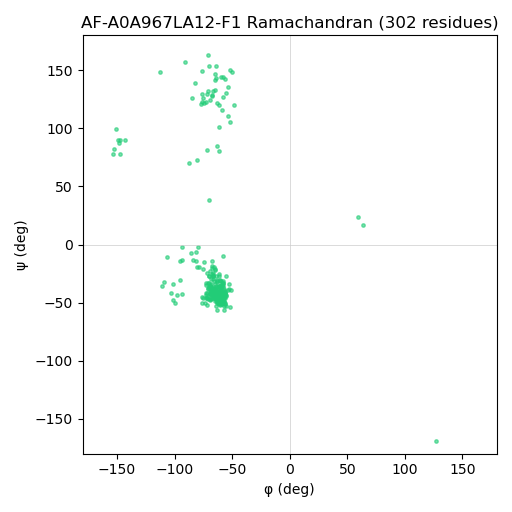56 113 LEU A O 1
ATOM 874 N N . ARG A 1 114 ? 2.872 -4.332 -10.037 1.00 96.69 114 ARG A N 1
ATOM 875 C CA . ARG A 1 114 ? 1.824 -3.313 -10.105 1.00 96.69 114 ARG A CA 1
ATOM 876 C C . ARG A 1 114 ? 1.176 -3.266 -11.486 1.00 96.69 114 ARG A C 1
ATOM 878 O O . ARG A 1 114 ? -0.043 -3.304 -11.567 1.00 96.69 114 ARG A O 1
ATOM 885 N N . GLU A 1 115 ? 1.970 -3.194 -12.555 1.00 96.81 115 GLU A N 1
ATOM 886 C CA . GLU A 1 115 ? 1.442 -3.179 -13.927 1.00 96.81 115 GLU A CA 1
ATOM 887 C C . GLU A 1 115 ? 0.608 -4.432 -14.214 1.00 96.81 115 GLU A C 1
ATOM 889 O O . GLU A 1 115 ? -0.500 -4.336 -14.735 1.00 96.81 115 GLU A O 1
ATOM 894 N N . VAL A 1 116 ? 1.113 -5.605 -13.818 1.00 97.88 116 VAL A N 1
ATOM 895 C CA . VAL A 1 116 ? 0.366 -6.857 -13.961 1.00 97.88 116 VAL A CA 1
ATOM 896 C C . VAL A 1 116 ? -0.914 -6.805 -13.133 1.00 97.88 116 VAL A C 1
ATOM 898 O O . VAL A 1 116 ? -1.963 -7.154 -13.653 1.00 97.88 116 VAL A O 1
ATOM 901 N N . ALA A 1 117 ? -0.866 -6.317 -11.890 1.00 97.44 117 ALA A N 1
ATOM 902 C CA . ALA A 1 117 ? -2.034 -6.259 -11.016 1.00 97.44 117 ALA A CA 1
ATOM 903 C C . ALA A 1 117 ? -3.119 -5.299 -11.519 1.00 97.44 117 ALA A C 1
ATOM 905 O O . ALA A 1 117 ? -4.302 -5.551 -11.304 1.00 97.44 117 ALA A O 1
ATOM 906 N N . GLU A 1 118 ? -2.729 -4.218 -12.199 1.00 96.06 118 GLU A N 1
ATOM 907 C CA . GLU A 1 118 ? -3.666 -3.270 -12.808 1.00 96.06 118 GLU A CA 1
ATOM 908 C C . GLU A 1 118 ? -4.462 -3.922 -13.960 1.00 96.06 118 GLU A C 1
ATOM 910 O O . GLU A 1 118 ? -5.602 -3.528 -14.205 1.00 96.06 118 GLU A O 1
ATOM 915 N N . SER A 1 119 ? -3.908 -4.942 -14.633 1.00 95.38 119 SER A N 1
ATOM 916 C CA . SER A 1 119 ? -4.586 -5.685 -15.708 1.00 95.38 119 SER A CA 1
ATOM 917 C C . SER A 1 119 ? -5.226 -7.003 -15.248 1.00 95.38 119 SER A C 1
ATOM 919 O O . SER A 1 119 ? -6.319 -7.344 -15.695 1.00 95.38 119 SER A O 1
ATOM 921 N N . ASP A 1 120 ? -4.522 -7.774 -14.423 1.00 97.06 120 ASP A N 1
ATOM 922 C CA . ASP A 1 120 ? -4.900 -9.089 -13.904 1.00 97.06 120 ASP A CA 1
ATOM 923 C C . ASP A 1 120 ? -4.277 -9.284 -12.502 1.00 97.06 120 ASP A C 1
ATOM 925 O O . ASP A 1 120 ? -3.148 -9.779 -12.356 1.00 97.06 120 ASP A O 1
ATOM 929 N N . PRO A 1 121 ? -4.993 -8.891 -11.434 1.00 97.31 121 PRO A N 1
ATOM 930 C CA . PRO A 1 121 ? -4.489 -9.012 -10.071 1.00 97.31 121 PRO A CA 1
ATOM 931 C C . PRO A 1 121 ? -4.330 -10.465 -9.611 1.00 97.31 121 PRO A C 1
ATOM 933 O O . PRO A 1 121 ? -3.448 -10.746 -8.797 1.00 97.31 121 PRO A O 1
ATOM 936 N N . GLY A 1 122 ? -5.106 -11.402 -10.168 1.00 96.88 122 GLY A N 1
ATOM 937 C CA . GLY A 1 122 ? -4.949 -12.830 -9.896 1.00 96.88 122 GLY A CA 1
ATOM 938 C C . GLY A 1 122 ? -3.632 -13.372 -10.453 1.00 96.88 122 GLY A C 1
ATOM 939 O O . GLY A 1 122 ? -2.941 -14.140 -9.780 1.00 96.88 122 GLY A O 1
ATOM 940 N N . HIS A 1 123 ? -3.233 -12.923 -11.645 1.00 96.81 123 HIS A N 1
ATOM 941 C CA . HIS A 1 123 ? -1.928 -13.261 -12.207 1.00 96.81 123 HIS A CA 1
ATOM 942 C C . HIS A 1 123 ? -0.776 -12.653 -11.396 1.00 96.81 123 HIS A C 1
ATOM 944 O O . HIS A 1 123 ? 0.181 -13.360 -11.078 1.00 96.81 123 HIS A O 1
ATOM 950 N N . ALA A 1 124 ? -0.882 -11.385 -10.981 1.00 97.81 124 ALA A N 1
ATOM 951 C CA . ALA A 1 124 ? 0.129 -10.755 -10.125 1.00 97.81 124 ALA A CA 1
ATOM 952 C C . ALA A 1 124 ? 0.285 -11.478 -8.774 1.00 97.81 124 ALA A C 1
ATOM 954 O O . ALA A 1 124 ? 1.406 -11.689 -8.304 1.00 97.81 124 ALA A O 1
ATOM 955 N N . ALA A 1 125 ? -0.828 -11.907 -8.172 1.00 97.75 125 ALA A N 1
ATOM 956 C CA . ALA A 1 125 ? -0.839 -12.730 -6.968 1.00 97.75 125 ALA A CA 1
ATOM 957 C C . ALA A 1 125 ? -0.124 -14.077 -7.175 1.00 97.75 125 ALA A C 1
ATOM 959 O O . ALA A 1 125 ? 0.722 -14.448 -6.362 1.00 97.75 125 ALA A O 1
ATOM 960 N N . ALA A 1 126 ? -0.389 -14.772 -8.285 1.00 97.19 126 ALA A N 1
ATOM 961 C CA . ALA A 1 126 ? 0.295 -16.023 -8.617 1.00 97.19 126 ALA A CA 1
ATOM 962 C C . ALA A 1 126 ? 1.809 -15.824 -8.813 1.00 97.19 126 ALA A C 1
ATOM 964 O O . ALA A 1 126 ? 2.609 -16.615 -8.315 1.00 97.19 126 ALA A O 1
ATOM 965 N N . MET A 1 127 ? 2.219 -14.733 -9.470 1.00 96.00 127 MET A N 1
ATOM 966 C CA . MET A 1 127 ? 3.636 -14.380 -9.607 1.00 96.00 127 MET A CA 1
ATOM 967 C C . MET A 1 127 ? 4.295 -14.114 -8.250 1.00 96.00 127 MET A C 1
ATOM 969 O O . MET A 1 127 ? 5.429 -14.529 -8.018 1.00 96.00 127 MET A O 1
ATOM 973 N N . TYR A 1 128 ? 3.604 -13.423 -7.340 1.00 95.75 128 TYR A N 1
ATOM 974 C CA . TYR A 1 128 ? 4.097 -13.201 -5.983 1.00 95.75 128 TYR A CA 1
ATOM 975 C C . TYR A 1 128 ? 4.306 -14.519 -5.226 1.00 95.75 128 TYR A C 1
ATOM 977 O O . TYR A 1 128 ? 5.333 -14.705 -4.567 1.00 95.75 128 TYR A O 1
ATOM 985 N N . GLU A 1 129 ? 3.351 -15.441 -5.328 1.00 95.00 129 GLU A N 1
ATOM 986 C CA . GLU A 1 129 ? 3.437 -16.764 -4.709 1.00 95.00 129 GLU A CA 1
ATOM 987 C C . GLU A 1 129 ? 4.618 -17.565 -5.270 1.00 95.00 129 GLU A C 1
ATOM 989 O O . GLU A 1 129 ? 5.397 -18.116 -4.497 1.00 95.00 129 GLU A O 1
ATOM 994 N N . GLU A 1 130 ? 4.833 -17.549 -6.588 1.00 94.12 130 GLU A N 1
ATOM 995 C CA . GLU A 1 130 ? 5.992 -18.191 -7.220 1.00 94.12 130 GLU A CA 1
ATOM 996 C C . GLU A 1 130 ? 7.322 -17.588 -6.735 1.00 94.12 130 GLU A C 1
ATOM 998 O O . GLU A 1 130 ? 8.231 -18.318 -6.341 1.00 94.12 130 GLU A O 1
ATOM 1003 N N . LEU A 1 131 ? 7.423 -16.254 -6.681 1.00 90.69 131 LEU A N 1
ATOM 1004 C CA . LEU A 1 131 ? 8.619 -15.548 -6.201 1.00 90.69 131 LEU A CA 1
ATOM 1005 C C . LEU A 1 131 ? 8.960 -15.859 -4.740 1.00 90.69 131 LEU A C 1
ATOM 1007 O O . LEU A 1 131 ? 10.114 -15.709 -4.332 1.00 90.69 131 LEU A O 1
ATOM 1011 N N . THR A 1 132 ? 7.963 -16.240 -3.945 1.00 92.25 132 THR A N 1
ATOM 1012 C CA . THR A 1 132 ? 8.110 -16.460 -2.504 1.00 92.25 132 THR A CA 1
ATOM 1013 C C . THR A 1 132 ? 8.103 -17.931 -2.097 1.00 92.25 132 THR A C 1
ATOM 1015 O O . THR A 1 132 ? 8.486 -18.230 -0.967 1.00 92.25 132 THR A O 1
ATOM 1018 N N . ALA A 1 133 ? 7.752 -18.849 -3.002 1.00 90.81 133 ALA A N 1
ATOM 1019 C CA . ALA A 1 133 ? 7.570 -20.272 -2.715 1.00 90.81 133 ALA A CA 1
ATOM 1020 C C . ALA A 1 133 ? 8.815 -20.960 -2.128 1.00 90.81 133 ALA A C 1
ATOM 1022 O O . ALA A 1 133 ? 8.690 -21.845 -1.283 1.00 90.81 133 ALA A O 1
ATOM 1023 N N . GLU A 1 134 ? 10.013 -20.555 -2.554 1.00 87.69 134 GLU A N 1
ATOM 1024 C CA . GLU A 1 134 ? 11.280 -21.167 -2.123 1.00 87.69 134 GLU A CA 1
ATOM 1025 C C . GLU A 1 134 ? 11.933 -20.453 -0.926 1.00 87.69 134 GLU A C 1
ATOM 1027 O O . GLU A 1 134 ? 12.982 -20.877 -0.434 1.00 87.69 134 GLU A O 1
ATOM 1032 N N . LEU A 1 135 ? 11.341 -19.358 -0.440 1.00 86.75 135 LEU A N 1
ATOM 1033 C CA . LEU A 1 135 ? 11.930 -18.556 0.628 1.00 86.75 135 LEU A CA 1
ATOM 1034 C C . LEU A 1 135 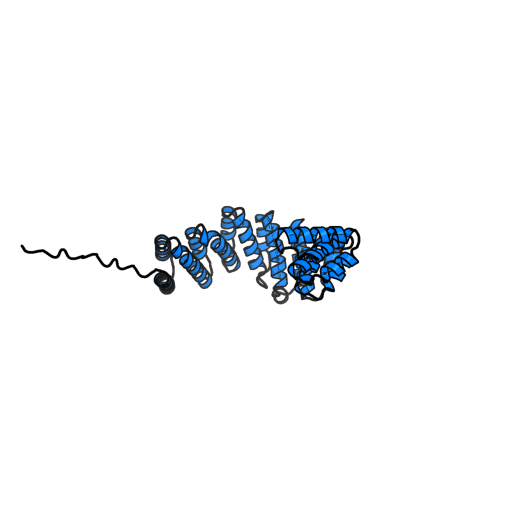? 11.638 -19.152 2.006 1.00 86.75 135 LEU A C 1
ATOM 1036 O O . LEU A 1 135 ? 10.515 -19.542 2.322 1.00 86.75 135 LEU A O 1
ATOM 1040 N N . SER A 1 136 ? 12.646 -19.139 2.882 1.00 88.25 136 SER A N 1
ATOM 1041 C CA . SER A 1 136 ? 12.422 -19.399 4.305 1.00 88.25 136 SER A CA 1
ATOM 1042 C C . SER A 1 136 ? 11.673 -18.226 4.964 1.00 88.25 136 SER A C 1
ATOM 1044 O O . SER A 1 136 ? 11.676 -17.107 4.433 1.00 88.25 136 SER A O 1
ATOM 1046 N N . PRO A 1 137 ? 11.075 -18.422 6.156 1.00 85.31 137 PRO A N 1
ATOM 1047 C CA . PRO A 1 137 ? 10.478 -17.329 6.920 1.00 85.31 137 PRO A CA 1
ATOM 1048 C C . PRO A 1 137 ? 11.428 -16.145 7.150 1.00 85.31 137 PRO A C 1
ATOM 1050 O O . PRO A 1 137 ? 10.981 -15.004 7.142 1.00 85.31 137 PRO A O 1
ATOM 1053 N N . GLU A 1 138 ? 12.730 -16.384 7.320 1.00 85.69 138 GLU A N 1
ATOM 1054 C CA . GLU A 1 138 ? 13.762 -15.343 7.432 1.00 85.69 138 GLU A CA 1
ATOM 1055 C C . GLU A 1 138 ? 13.962 -14.592 6.111 1.00 85.69 138 GLU A C 1
ATOM 1057 O O . GLU A 1 138 ? 14.125 -13.373 6.120 1.00 85.69 138 GLU A O 1
ATOM 1062 N N . GLY A 1 139 ? 13.881 -15.287 4.972 1.00 81.38 139 GLY A N 1
ATOM 1063 C CA . GLY A 1 139 ? 13.911 -14.666 3.646 1.00 81.38 139 GLY A CA 1
ATOM 1064 C C . GLY A 1 139 ? 12.747 -13.695 3.422 1.00 81.38 139 GLY A C 1
ATOM 1065 O O . GLY A 1 139 ? 12.934 -12.625 2.841 1.00 81.38 139 GLY A O 1
ATOM 1066 N N . LEU A 1 140 ? 11.567 -14.016 3.962 1.00 82.38 140 LEU A N 1
ATOM 1067 C CA . LEU A 1 140 ? 10.374 -13.163 3.905 1.00 82.38 140 LEU A CA 1
ATOM 1068 C C . LEU A 1 140 ? 10.428 -11.950 4.843 1.00 82.38 140 LEU A C 1
ATOM 1070 O O . LEU A 1 140 ? 9.658 -11.010 4.659 1.00 82.38 140 LEU A O 1
ATOM 1074 N N . GLN A 1 141 ? 11.342 -11.916 5.820 1.00 82.25 141 GLN A N 1
ATOM 1075 C CA . GLN A 1 141 ? 11.489 -10.758 6.714 1.00 82.25 141 GLN A CA 1
ATOM 1076 C C . GLN A 1 141 ? 12.007 -9.507 5.994 1.00 82.25 141 GLN A C 1
ATOM 1078 O O . GLN A 1 141 ? 11.892 -8.400 6.521 1.00 82.25 141 GLN A O 1
ATOM 1083 N N . GLY A 1 142 ? 12.533 -9.650 4.773 1.00 78.44 142 GLY A N 1
ATOM 1084 C CA . GLY A 1 142 ? 12.855 -8.513 3.924 1.00 78.44 142 GLY A CA 1
ATOM 1085 C C . GLY A 1 142 ? 11.603 -7.697 3.592 1.00 78.44 142 GLY A C 1
ATOM 1086 O O . GLY A 1 142 ? 10.694 -8.185 2.923 1.00 78.44 142 GLY A O 1
ATOM 1087 N N . GLY A 1 143 ? 11.587 -6.412 3.965 1.00 84.25 143 GLY A N 1
ATOM 1088 C CA . GLY A 1 143 ? 10.458 -5.504 3.702 1.00 84.25 143 GLY A CA 1
ATOM 1089 C C . GLY A 1 143 ? 10.080 -5.344 2.219 1.00 84.25 143 GLY A C 1
ATOM 1090 O O . GLY A 1 143 ? 9.042 -4.773 1.904 1.00 84.25 143 GLY A O 1
ATOM 1091 N N . ALA A 1 144 ? 10.888 -5.859 1.292 1.00 86.94 144 ALA A N 1
ATOM 1092 C CA . ALA A 1 144 ? 10.570 -5.921 -0.129 1.00 86.94 144 ALA A CA 1
ATOM 1093 C C . ALA A 1 144 ? 9.339 -6.788 -0.433 1.00 86.94 144 ALA A C 1
ATOM 1095 O O . ALA A 1 144 ? 8.449 -6.322 -1.135 1.00 86.94 144 ALA A O 1
ATOM 1096 N N . TYR A 1 145 ? 9.250 -7.996 0.133 1.00 90.75 145 TYR A N 1
ATOM 1097 C CA . TYR A 1 145 ? 8.131 -8.910 -0.131 1.00 90.75 145 TYR A CA 1
ATOM 1098 C C . TYR A 1 145 ? 6.835 -8.424 0.502 1.00 90.75 145 TYR A C 1
ATOM 1100 O O . TYR A 1 145 ? 5.764 -8.592 -0.075 1.00 90.75 145 TYR A O 1
ATOM 1108 N N . ARG A 1 146 ? 6.931 -7.762 1.659 1.00 93.75 146 ARG A N 1
ATOM 1109 C CA . ARG A 1 146 ? 5.796 -7.046 2.243 1.00 93.75 146 ARG A CA 1
ATOM 1110 C C . ARG A 1 146 ? 5.293 -5.970 1.283 1.00 93.75 146 ARG A C 1
ATOM 1112 O O . ARG A 1 146 ? 4.118 -5.980 0.951 1.00 93.75 146 ARG A O 1
ATOM 1119 N N . ARG A 1 147 ? 6.186 -5.111 0.774 1.00 93.25 147 ARG A N 1
ATOM 1120 C CA . ARG A 1 147 ? 5.821 -4.053 -0.185 1.00 93.25 147 ARG A CA 1
ATOM 1121 C C . ARG A 1 147 ? 5.200 -4.598 -1.471 1.00 93.25 147 ARG A C 1
ATOM 1123 O O . ARG A 1 147 ? 4.229 -4.030 -1.940 1.00 93.25 147 ARG A O 1
ATOM 1130 N N . MET A 1 148 ? 5.723 -5.695 -2.020 1.00 95.31 148 MET A N 1
ATOM 1131 C CA . MET A 1 148 ? 5.133 -6.343 -3.201 1.00 95.31 148 MET A CA 1
ATOM 1132 C C . MET A 1 148 ? 3.705 -6.827 -2.925 1.00 95.31 148 MET A C 1
ATOM 1134 O O . MET A 1 148 ? 2.810 -6.561 -3.720 1.00 95.31 148 MET A O 1
ATOM 1138 N N . ALA A 1 149 ? 3.478 -7.489 -1.785 1.00 96.81 149 ALA A N 1
ATOM 1139 C CA . ALA A 1 149 ? 2.147 -7.964 -1.424 1.00 96.81 149 ALA A CA 1
ATOM 1140 C C . ALA A 1 149 ? 1.158 -6.813 -1.186 1.00 96.81 149 ALA A C 1
ATOM 1142 O O . ALA A 1 149 ? 0.014 -6.878 -1.622 1.00 96.81 149 ALA A O 1
ATOM 1143 N N . GLN A 1 150 ? 1.621 -5.757 -0.518 1.00 96.19 150 GLN A N 1
ATOM 1144 C CA . GLN A 1 150 ? 0.869 -4.526 -0.284 1.00 96.19 150 GLN A CA 1
ATOM 1145 C C . GLN A 1 150 ? 0.464 -3.835 -1.588 1.00 96.19 150 GLN A C 1
ATOM 1147 O O . GLN A 1 150 ? -0.682 -3.421 -1.733 1.00 96.19 150 GLN A O 1
ATOM 1152 N N . GLU A 1 151 ? 1.373 -3.767 -2.563 1.00 96.44 151 GLU A N 1
ATOM 1153 C CA . GLU A 1 151 ? 1.088 -3.171 -3.868 1.00 96.44 151 GLU A CA 1
ATOM 1154 C C . GLU A 1 151 ? -0.014 -3.940 -4.611 1.00 96.44 151 GLU A C 1
ATOM 1156 O O . GLU A 1 151 ? -0.981 -3.338 -5.073 1.00 96.44 151 GLU A O 1
ATOM 1161 N N . ILE A 1 152 ? 0.083 -5.274 -4.658 1.00 98.06 152 ILE A N 1
ATOM 1162 C CA . ILE A 1 152 ? -0.942 -6.126 -5.280 1.00 98.06 152 ILE A CA 1
ATOM 1163 C C . ILE A 1 152 ? -2.279 -5.980 -4.544 1.00 98.06 152 ILE A C 1
ATOM 1165 O O . ILE A 1 152 ? -3.308 -5.792 -5.185 1.00 98.06 152 ILE A O 1
ATOM 1169 N N . ALA A 1 153 ? -2.270 -6.019 -3.207 1.00 97.81 153 ALA A N 1
ATOM 1170 C CA . ALA A 1 153 ? -3.465 -5.844 -2.380 1.00 97.81 153 ALA A CA 1
ATOM 1171 C C . ALA A 1 153 ? -4.156 -4.499 -2.633 1.00 97.81 153 ALA A C 1
ATOM 1173 O O . ALA A 1 153 ? -5.372 -4.458 -2.795 1.00 97.81 153 ALA A O 1
ATOM 1174 N N . SER A 1 154 ? -3.380 -3.418 -2.683 1.00 95.31 154 SER A N 1
ATOM 1175 C CA . SER A 1 154 ? -3.861 -2.062 -2.943 1.00 95.31 154 SER A CA 1
ATOM 1176 C C . SER A 1 154 ? -4.536 -1.964 -4.315 1.00 95.31 154 SER A C 1
ATOM 1178 O O . SER A 1 154 ? -5.702 -1.576 -4.416 1.00 95.31 154 SER A O 1
ATOM 1180 N N . VAL A 1 155 ? -3.846 -2.412 -5.371 1.00 96.06 155 VAL A N 1
ATOM 1181 C CA . VAL A 1 155 ? -4.376 -2.370 -6.741 1.00 96.06 155 VAL A CA 1
ATOM 1182 C C . VAL A 1 155 ? -5.602 -3.268 -6.892 1.00 96.06 155 VAL A C 1
ATOM 1184 O O . VAL A 1 155 ? -6.623 -2.820 -7.409 1.00 96.06 155 VAL A O 1
ATOM 1187 N N . TRP A 1 156 ? -5.553 -4.505 -6.397 1.00 97.81 156 TRP A N 1
ATOM 1188 C CA . TRP A 1 156 ? -6.689 -5.426 -6.477 1.00 97.81 156 TRP A CA 1
ATOM 1189 C C . TRP A 1 156 ? -7.891 -4.909 -5.681 1.00 97.81 156 TRP A C 1
ATOM 1191 O O . TRP A 1 156 ? -9.026 -5.014 -6.139 1.00 97.81 156 TRP A O 1
ATOM 1201 N N . SER A 1 157 ? -7.666 -4.274 -4.527 1.00 96.94 157 SER A N 1
ATOM 1202 C CA . SER A 1 157 ? -8.754 -3.717 -3.717 1.00 96.94 157 SER A CA 1
ATOM 1203 C C . SER A 1 157 ? -9.505 -2.586 -4.425 1.00 96.94 157 SER A C 1
ATOM 1205 O O . SER A 1 157 ? -10.703 -2.414 -4.211 1.00 96.94 157 SER A O 1
ATOM 1207 N N . SER A 1 158 ? -8.845 -1.868 -5.342 1.00 92.75 158 SER A N 1
ATOM 1208 C CA . SER A 1 158 ? -9.491 -0.820 -6.142 1.00 92.75 158 SER A CA 1
ATOM 1209 C C . SER A 1 158 ? -10.552 -1.344 -7.121 1.00 92.75 158 SER A C 1
ATOM 1211 O O . SER A 1 158 ? -11.466 -0.603 -7.482 1.00 92.75 158 SER A O 1
ATOM 1213 N N . SER A 1 159 ? -10.457 -2.611 -7.541 1.00 92.81 159 SER A N 1
ATOM 1214 C CA . SER A 1 159 ? -11.384 -3.234 -8.493 1.00 92.81 159 SER A CA 1
ATOM 1215 C C . SER A 1 159 ? -12.273 -4.300 -7.854 1.00 92.81 159 SER A C 1
ATOM 1217 O O . SER A 1 159 ? -13.427 -4.460 -8.250 1.00 92.81 159 SER A O 1
ATOM 1219 N N . SER A 1 160 ? -11.759 -5.059 -6.885 1.00 96.00 160 SER A N 1
ATOM 1220 C CA . SER A 1 160 ? -12.449 -6.185 -6.248 1.00 96.00 160 SER A CA 1
ATOM 1221 C C . SER A 1 160 ? -11.923 -6.420 -4.823 1.00 96.00 160 SER A C 1
ATOM 1223 O O . SER A 1 160 ? -11.159 -7.359 -4.582 1.00 96.00 160 SER A O 1
ATOM 1225 N N . PRO A 1 161 ? -12.352 -5.605 -3.839 1.00 97.06 161 PRO A N 1
ATOM 1226 C CA . PRO A 1 161 ? -11.830 -5.667 -2.472 1.00 97.06 161 PRO A CA 1
ATOM 1227 C C . PRO A 1 161 ? -12.104 -6.999 -1.766 1.00 97.06 161 PRO A C 1
ATOM 1229 O O . PRO A 1 161 ? -11.263 -7.468 -1.005 1.00 97.06 161 PRO A O 1
ATOM 1232 N N . ALA A 1 162 ? -13.224 -7.665 -2.064 1.00 97.00 162 ALA A N 1
ATOM 1233 C CA . ALA A 1 162 ? -13.535 -8.979 -1.499 1.00 97.00 162 ALA A CA 1
ATOM 1234 C C . ALA A 1 162 ? -12.579 -10.085 -1.994 1.00 97.00 162 ALA A C 1
ATOM 1236 O O . ALA A 1 162 ? -12.191 -10.965 -1.223 1.00 97.00 162 ALA A O 1
ATOM 1237 N N . GLU A 1 163 ? -12.171 -10.041 -3.264 1.00 97.88 163 GLU A N 1
ATOM 1238 C CA . GLU A 1 163 ? -11.199 -10.992 -3.814 1.00 97.88 163 GLU A CA 1
ATOM 1239 C C . GLU A 1 163 ? -9.790 -10.705 -3.285 1.00 97.88 163 GLU A C 1
ATOM 1241 O O . GLU A 1 163 ? -9.107 -11.621 -2.819 1.00 97.88 163 GLU A O 1
ATOM 1246 N N . ALA A 1 164 ? -9.402 -9.424 -3.252 1.00 98.12 164 ALA A N 1
ATOM 1247 C CA . ALA A 1 164 ? -8.149 -8.975 -2.653 1.00 98.12 164 ALA A CA 1
ATOM 1248 C C . ALA A 1 164 ? -8.043 -9.406 -1.181 1.00 98.12 164 ALA A C 1
ATOM 1250 O O . ALA A 1 164 ? -7.013 -9.929 -0.755 1.00 98.12 164 ALA A O 1
ATOM 1251 N N . ALA A 1 165 ? -9.127 -9.263 -0.414 1.00 97.88 165 ALA A N 1
ATOM 1252 C CA . ALA A 1 165 ? -9.238 -9.743 0.959 1.00 97.88 165 ALA A CA 1
ATOM 1253 C C . ALA A 1 165 ? -9.034 -11.260 1.061 1.00 97.88 165 ALA A C 1
ATOM 1255 O O . ALA A 1 165 ? -8.263 -11.726 1.904 1.00 97.88 165 ALA A O 1
ATOM 1256 N N . ALA A 1 166 ? -9.696 -12.036 0.197 1.00 97.81 166 ALA A N 1
ATOM 1257 C CA . ALA A 1 166 ? -9.592 -13.493 0.182 1.00 97.81 166 ALA A CA 1
ATOM 1258 C C . ALA A 1 166 ? -8.174 -13.988 -0.147 1.00 97.81 166 ALA A C 1
ATOM 1260 O O . ALA A 1 166 ? -7.767 -15.050 0.334 1.00 97.81 166 ALA A O 1
ATOM 1261 N N . TRP A 1 167 ? -7.420 -13.235 -0.948 1.00 98.19 167 TRP A N 1
ATOM 1262 C CA . TRP A 1 167 ? -6.003 -13.488 -1.190 1.00 98.19 167 TRP A CA 1
ATOM 1263 C C . TRP A 1 167 ? -5.130 -13.048 -0.009 1.00 98.19 167 TRP A C 1
ATOM 1265 O O . TRP A 1 167 ? -4.363 -13.854 0.520 1.00 98.19 167 TRP A O 1
ATOM 1275 N N . ALA A 1 168 ? -5.302 -11.815 0.477 1.00 97.81 168 ALA A N 1
ATOM 1276 C CA . ALA A 1 168 ? -4.471 -11.226 1.523 1.00 97.81 168 ALA A CA 1
ATOM 1277 C C . ALA A 1 168 ? -4.441 -12.075 2.805 1.00 97.81 168 ALA A C 1
ATOM 1279 O O . ALA A 1 168 ? -3.378 -12.260 3.394 1.00 97.81 168 ALA A O 1
ATOM 1280 N N . VAL A 1 169 ? -5.571 -12.662 3.219 1.00 96.94 169 VAL A N 1
ATOM 1281 C CA . VAL A 1 169 ? -5.637 -13.506 4.430 1.00 96.94 169 VAL A CA 1
ATOM 1282 C C . VAL A 1 169 ? -4.871 -14.830 4.314 1.00 96.94 169 VAL A C 1
ATOM 1284 O O . VAL A 1 169 ? -4.529 -15.420 5.340 1.00 96.94 169 VAL A O 1
ATOM 1287 N N . LYS A 1 170 ? -4.577 -15.299 3.094 1.00 95.69 170 LYS A N 1
ATOM 1288 C CA . LYS A 1 170 ? -3.818 -16.539 2.844 1.00 95.69 170 LYS A CA 1
ATOM 1289 C C . LYS A 1 170 ? -2.307 -16.328 2.885 1.00 95.69 170 LYS A C 1
ATOM 1291 O O . LYS A 1 170 ? -1.562 -17.303 2.956 1.00 95.69 170 LYS A O 1
ATOM 1296 N N . LEU A 1 171 ? -1.857 -15.076 2.859 1.00 95.44 171 LEU A N 1
ATOM 1297 C CA . LEU A 1 171 ? -0.441 -14.744 2.868 1.00 95.44 171 LEU A CA 1
ATOM 1298 C C . LEU A 1 171 ? 0.254 -15.196 4.168 1.00 95.44 171 LEU A C 1
ATOM 1300 O O . LEU A 1 171 ? -0.374 -15.297 5.236 1.00 95.44 171 LEU A O 1
ATOM 1304 N N . PRO A 1 172 ? 1.572 -15.449 4.115 1.00 92.44 172 PRO A N 1
ATOM 1305 C CA . PRO A 1 172 ? 2.349 -15.760 5.306 1.00 92.44 172 PRO A CA 1
ATOM 1306 C C . PRO A 1 172 ? 2.408 -14.562 6.270 1.00 92.44 172 PRO A C 1
ATOM 1308 O O . PRO A 1 172 ? 2.465 -13.403 5.865 1.00 92.44 172 PRO A O 1
ATOM 1311 N N . GLU A 1 173 ? 2.446 -14.834 7.578 1.00 88.44 173 GLU A N 1
ATOM 1312 C CA . GLU A 1 173 ? 2.674 -13.782 8.592 1.00 88.44 173 GLU A CA 1
ATOM 1313 C C . GLU A 1 173 ? 4.142 -13.342 8.650 1.00 88.44 173 GLU A C 1
ATOM 1315 O O . GLU A 1 173 ? 4.446 -12.265 9.163 1.00 88.44 173 GLU A O 1
ATOM 1320 N N . ALA A 1 174 ? 5.062 -14.183 8.161 1.00 87.25 174 ALA A N 1
ATOM 1321 C CA . ALA A 1 174 ? 6.491 -13.897 8.160 1.00 87.25 174 ALA A CA 1
ATOM 1322 C C . ALA A 1 174 ? 6.764 -12.542 7.492 1.00 87.25 174 ALA A C 1
ATOM 1324 O O . ALA A 1 174 ? 6.163 -12.204 6.474 1.00 87.25 174 ALA A O 1
ATOM 1325 N N . GLY A 1 175 ? 7.624 -11.732 8.113 1.00 83.44 175 GLY A N 1
ATOM 1326 C CA . GLY A 1 175 ? 7.915 -10.383 7.628 1.00 83.44 175 GLY A CA 1
ATOM 1327 C C . GLY A 1 175 ? 6.727 -9.418 7.640 1.00 83.44 175 GLY A C 1
ATOM 1328 O O . GLY A 1 175 ? 6.806 -8.383 6.986 1.00 83.44 175 GLY A O 1
ATOM 1329 N N . GLU A 1 176 ? 5.650 -9.717 8.376 1.00 90.75 176 GLU A N 1
ATOM 1330 C CA . GLU A 1 176 ? 4.401 -8.938 8.432 1.00 90.75 176 GLU A CA 1
ATOM 1331 C C . GLU A 1 176 ? 3.707 -8.784 7.067 1.00 90.75 176 GLU A C 1
ATOM 1333 O O . GLU A 1 176 ? 2.938 -7.845 6.865 1.00 90.75 176 GLU A O 1
ATOM 1338 N N . VAL A 1 177 ? 3.971 -9.703 6.131 1.00 93.81 177 VAL A N 1
ATOM 1339 C CA . VAL A 1 177 ? 3.412 -9.694 4.771 1.00 93.81 177 VAL A CA 1
ATOM 1340 C C . VAL A 1 177 ? 1.884 -9.690 4.811 1.00 93.81 177 VAL A C 1
ATOM 1342 O O . VAL A 1 177 ? 1.263 -8.756 4.304 1.00 93.81 177 VAL A O 1
ATOM 1345 N N . ARG A 1 178 ? 1.274 -10.680 5.479 1.00 95.62 178 ARG A N 1
ATOM 1346 C CA . ARG A 1 178 ? -0.186 -10.757 5.616 1.00 95.62 178 ARG A CA 1
ATOM 1347 C C . ARG A 1 178 ? -0.776 -9.524 6.284 1.00 95.62 178 ARG A C 1
ATOM 1349 O O . ARG A 1 178 ? -1.765 -8.986 5.802 1.00 95.62 178 ARG A O 1
ATOM 1356 N N . ARG A 1 179 ? -0.177 -9.069 7.388 1.00 94.38 179 ARG A N 1
ATOM 1357 C CA . ARG A 1 179 ? -0.669 -7.897 8.123 1.00 94.38 179 ARG A CA 1
ATOM 1358 C C . ARG A 1 179 ? -0.679 -6.647 7.245 1.00 94.38 179 ARG A C 1
ATOM 1360 O O . ARG A 1 179 ? -1.684 -5.948 7.231 1.00 94.38 179 ARG A O 1
ATOM 1367 N N . GLY A 1 180 ? 0.414 -6.382 6.528 1.00 94.25 180 GLY A N 1
ATOM 1368 C CA . GLY A 1 180 ? 0.514 -5.229 5.632 1.00 94.25 180 GLY A CA 1
ATOM 1369 C C . GLY A 1 180 ? -0.538 -5.277 4.527 1.00 94.25 180 GLY A C 1
ATOM 1370 O O . GLY A 1 180 ? -1.276 -4.315 4.349 1.00 94.25 180 GLY A O 1
ATOM 1371 N N . ALA A 1 181 ? -0.659 -6.418 3.844 1.00 97.12 181 ALA A N 1
ATOM 1372 C CA . ALA A 1 181 ? -1.609 -6.571 2.746 1.00 97.12 181 ALA A CA 1
ATOM 1373 C C . ALA A 1 181 ? -3.069 -6.450 3.220 1.00 97.12 181 ALA A C 1
ATOM 1375 O O . ALA A 1 181 ? -3.858 -5.739 2.609 1.00 97.12 181 ALA A O 1
ATOM 1376 N N . VAL A 1 182 ? -3.425 -7.083 4.346 1.00 98.00 182 VAL A N 1
ATOM 1377 C CA . VAL A 1 182 ? -4.769 -6.981 4.944 1.00 98.00 182 VAL A CA 1
ATOM 1378 C C . VAL A 1 182 ? -5.103 -5.541 5.337 1.00 98.00 182 VAL A C 1
ATOM 1380 O O . VAL A 1 182 ? -6.223 -5.094 5.096 1.00 98.00 182 VAL A O 1
ATOM 1383 N N . ALA A 1 183 ? -4.147 -4.805 5.907 1.00 96.12 183 ALA A N 1
ATOM 1384 C CA . ALA A 1 183 ? -4.353 -3.405 6.256 1.00 96.12 183 ALA A CA 1
ATOM 1385 C C . ALA A 1 183 ? -4.590 -2.532 5.008 1.00 96.12 183 ALA A C 1
ATOM 1387 O O . ALA A 1 183 ? -5.475 -1.683 5.023 1.00 96.12 183 ALA A O 1
ATOM 1388 N N . ASP A 1 184 ? -3.871 -2.767 3.910 1.00 95.56 184 ASP A N 1
ATOM 1389 C CA . ASP A 1 184 ? -4.055 -1.980 2.683 1.00 95.56 184 ASP A CA 1
ATOM 1390 C C . ASP A 1 184 ? -5.361 -2.325 1.949 1.00 95.56 184 ASP A C 1
ATOM 1392 O O . ASP A 1 184 ? -6.006 -1.427 1.399 1.00 95.56 184 ASP A O 1
ATOM 1396 N N . VAL A 1 185 ? -5.809 -3.590 2.004 1.00 98.06 185 VAL A N 1
ATOM 1397 C CA . VAL A 1 185 ? -7.164 -3.961 1.560 1.00 98.06 185 VAL A CA 1
ATOM 1398 C C . VAL A 1 185 ? -8.210 -3.229 2.396 1.00 98.06 185 VAL A C 1
ATOM 1400 O O . VAL A 1 185 ? -9.116 -2.632 1.819 1.00 98.06 185 VAL A O 1
ATOM 1403 N N . ALA A 1 186 ? -8.074 -3.243 3.728 1.00 97.19 186 ALA A N 1
ATOM 1404 C CA . ALA A 1 186 ? -9.004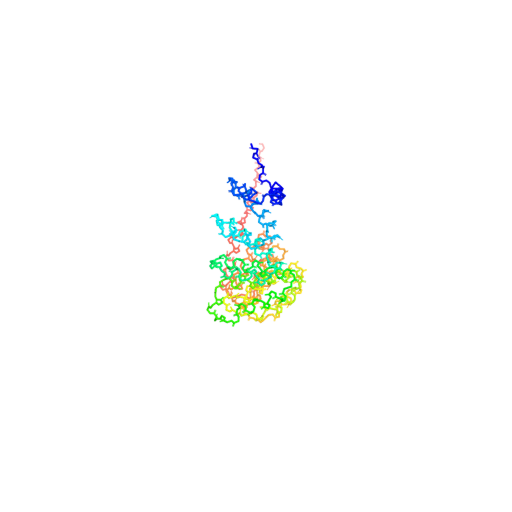 -2.576 4.638 1.00 97.19 186 ALA A CA 1
ATOM 1405 C C . ALA A 1 186 ? -9.112 -1.078 4.337 1.00 97.19 186 ALA A C 1
ATOM 1407 O O . ALA A 1 186 ? -10.219 -0.573 4.193 1.00 97.19 186 ALA A O 1
ATOM 1408 N N . GLU A 1 187 ? -7.983 -0.381 4.194 1.00 94.50 187 GLU A N 1
ATOM 1409 C CA . GLU A 1 187 ? -7.950 1.052 3.878 1.00 94.50 187 GLU A CA 1
ATOM 1410 C C . GLU A 1 187 ? -8.717 1.383 2.591 1.00 94.50 187 GLU A C 1
ATOM 1412 O O . GLU A 1 187 ? -9.580 2.261 2.595 1.00 94.50 187 GLU A O 1
ATOM 1417 N N . HIS A 1 188 ? -8.447 0.658 1.502 1.00 94.25 188 HIS A N 1
ATOM 1418 C CA . HIS A 1 188 ? -9.115 0.906 0.223 1.00 94.25 188 HIS A CA 1
ATOM 1419 C C . HIS A 1 188 ? -10.597 0.524 0.262 1.00 94.25 188 HIS A C 1
ATOM 1421 O O . HIS A 1 188 ? -11.440 1.279 -0.222 1.00 94.25 188 HIS A O 1
ATOM 1427 N N . TRP A 1 189 ? -10.935 -0.612 0.880 1.00 97.00 189 TRP A N 1
ATOM 1428 C CA . TRP A 1 189 ? -12.320 -1.065 0.973 1.00 97.00 189 TRP A CA 1
ATOM 1429 C C . TRP A 1 189 ? -13.157 -0.111 1.831 1.00 97.00 189 TRP A C 1
ATOM 1431 O O . TRP A 1 189 ? -14.264 0.240 1.437 1.00 97.00 189 TRP A O 1
ATOM 1441 N N . LEU A 1 190 ? -12.614 0.409 2.937 1.00 95.31 190 LEU A N 1
ATOM 1442 C CA . LEU A 1 190 ? -13.284 1.417 3.766 1.00 95.31 190 LEU A CA 1
ATOM 1443 C C . LEU A 1 190 ? -13.649 2.686 2.986 1.00 95.31 190 LEU A C 1
ATOM 1445 O O . LEU A 1 190 ? -14.677 3.299 3.273 1.00 95.31 190 LEU A O 1
ATOM 1449 N N . GLY A 1 191 ? -12.830 3.070 2.003 1.00 91.38 191 GLY A N 1
ATOM 1450 C CA . GLY A 1 191 ? -13.109 4.203 1.120 1.00 91.38 191 GLY A CA 1
ATOM 1451 C C . GLY A 1 191 ? -14.240 3.951 0.115 1.00 91.38 191 GLY A C 1
ATOM 1452 O O . GLY A 1 191 ? -14.862 4.910 -0.341 1.00 91.38 191 GLY A O 1
ATOM 1453 N N . PHE A 1 192 ? -14.518 2.689 -0.223 1.00 91.69 192 PHE A N 1
ATOM 1454 C CA . PHE A 1 192 ? -15.535 2.301 -1.206 1.00 91.69 192 PHE A CA 1
ATOM 1455 C C . PHE A 1 192 ? -16.857 1.862 -0.559 1.00 91.69 192 PHE A C 1
ATOM 1457 O O . PHE A 1 192 ? -17.923 2.354 -0.921 1.00 91.69 192 PHE A O 1
ATOM 1464 N N . ASP A 1 193 ? -16.783 0.951 0.411 1.00 94.88 193 ASP A N 1
ATOM 1465 C CA . ASP A 1 193 ? -17.913 0.403 1.160 1.00 94.88 193 ASP A CA 1
ATOM 1466 C C . ASP A 1 193 ? -17.461 0.078 2.589 1.00 94.88 193 ASP A C 1
ATOM 1468 O O . ASP A 1 193 ? -16.978 -1.016 2.898 1.00 94.88 193 ASP A O 1
ATOM 1472 N N . SER A 1 194 ? -17.605 1.062 3.473 1.00 93.94 194 SER A N 1
ATOM 1473 C CA . SER A 1 194 ? -17.175 0.943 4.863 1.00 93.94 194 SER A CA 1
ATOM 1474 C C . SER A 1 194 ? -17.980 -0.069 5.676 1.00 93.94 194 SER A C 1
ATOM 1476 O O . SER A 1 194 ? -17.445 -0.624 6.639 1.00 93.94 194 SER A O 1
ATOM 1478 N N . ALA A 1 195 ? -19.230 -0.345 5.292 1.00 93.50 195 ALA A N 1
ATOM 1479 C CA . ALA A 1 195 ? -20.062 -1.336 5.962 1.00 93.50 195 ALA A CA 1
ATOM 1480 C C . ALA A 1 195 ? -19.553 -2.748 5.656 1.00 93.50 195 ALA A C 1
ATOM 1482 O O . ALA A 1 195 ? -19.240 -3.498 6.582 1.00 93.50 195 ALA A O 1
ATOM 1483 N N . ALA A 1 196 ? -19.375 -3.076 4.372 1.00 96.19 196 ALA A N 1
ATOM 1484 C CA . ALA A 1 196 ? -18.845 -4.374 3.960 1.00 96.19 196 ALA A CA 1
ATOM 1485 C C . ALA A 1 196 ? -17.404 -4.592 4.453 1.00 96.19 196 ALA A C 1
ATOM 1487 O O . ALA A 1 196 ? -17.074 -5.676 4.942 1.00 96.19 196 ALA A O 1
ATOM 1488 N N . ALA A 1 197 ? -16.558 -3.555 4.401 1.00 96.81 197 ALA A N 1
ATOM 1489 C CA . ALA A 1 197 ? -15.206 -3.610 4.952 1.00 96.81 197 ALA A CA 1
ATOM 1490 C C . ALA A 1 197 ? -15.224 -3.895 6.462 1.00 96.81 197 ALA A C 1
ATOM 1492 O O . ALA A 1 197 ? -14.492 -4.761 6.938 1.00 96.81 197 ALA A O 1
ATOM 1493 N N . GLY A 1 198 ? -16.087 -3.206 7.217 1.00 94.88 198 GLY A N 1
ATOM 1494 C CA . GLY A 1 198 ? -16.254 -3.433 8.650 1.00 94.88 198 GLY A CA 1
ATOM 1495 C C . GLY A 1 198 ? -16.688 -4.865 8.967 1.00 94.88 198 GLY A C 1
ATOM 1496 O O . GLY A 1 198 ? -16.077 -5.524 9.808 1.00 94.88 198 GLY A O 1
ATOM 1497 N N . GLU A 1 199 ? -17.690 -5.392 8.262 1.00 95.50 199 GLU A N 1
ATOM 1498 C CA . GLU A 1 199 ? -18.128 -6.782 8.435 1.00 95.50 199 GLU A CA 1
ATOM 1499 C C . GLU A 1 199 ? -16.996 -7.780 8.173 1.00 95.50 199 GLU A C 1
ATOM 1501 O O . GLU A 1 199 ? -16.788 -8.698 8.970 1.00 95.50 199 GLU A O 1
ATOM 1506 N N . TRP A 1 200 ? -16.222 -7.578 7.105 1.00 97.56 200 TRP A N 1
ATOM 1507 C CA . TRP A 1 200 ? -15.069 -8.420 6.803 1.00 97.56 200 TRP A CA 1
ATOM 1508 C C . TRP A 1 200 ? -14.001 -8.364 7.906 1.00 97.56 200 TRP A C 1
ATOM 1510 O O . TRP A 1 200 ? -13.522 -9.410 8.348 1.00 97.56 200 TRP A O 1
ATOM 1520 N N . ILE A 1 201 ? -13.666 -7.173 8.416 1.00 96.56 201 ILE A N 1
ATOM 1521 C CA . ILE A 1 201 ? -12.670 -7.009 9.489 1.00 96.56 201 ILE A CA 1
ATOM 1522 C C . ILE A 1 201 ? -13.117 -7.717 10.774 1.00 96.56 201 ILE A C 1
ATOM 1524 O O . ILE A 1 201 ? -12.294 -8.332 11.454 1.00 96.56 201 ILE A O 1
ATOM 1528 N N . LEU A 1 202 ? -14.412 -7.682 11.105 1.00 92.62 202 LEU A N 1
ATOM 1529 C CA . LEU A 1 202 ? -14.957 -8.392 12.269 1.00 92.62 202 LEU A CA 1
ATOM 1530 C C . LEU A 1 202 ? -14.893 -9.919 12.129 1.00 92.62 202 LEU A C 1
ATOM 1532 O O . LEU A 1 202 ? -14.841 -10.611 13.144 1.00 92.62 202 LEU A O 1
ATOM 1536 N N . GLN A 1 203 ? -14.884 -10.442 10.901 1.00 95.12 203 GLN A N 1
ATOM 1537 C CA . GLN A 1 203 ? -14.761 -11.877 10.623 1.00 95.12 203 GLN A CA 1
ATOM 1538 C C . GLN A 1 203 ? -13.312 -12.380 10.661 1.00 95.12 203 GLN A C 1
ATOM 1540 O O . GLN A 1 203 ? -13.089 -13.593 10.702 1.00 95.12 203 GLN A O 1
ATOM 1545 N N . LEU A 1 204 ? -12.320 -11.483 10.647 1.00 95.62 204 LEU A N 1
ATOM 1546 C CA . LEU A 1 204 ? -10.922 -11.878 10.780 1.00 95.62 204 LEU A CA 1
ATOM 1547 C C . LEU A 1 204 ? -10.675 -12.517 12.162 1.00 95.62 204 LEU A C 1
ATOM 1549 O O . LEU A 1 204 ? -11.225 -12.057 13.167 1.00 95.62 204 LEU A O 1
ATOM 1553 N N . PRO A 1 205 ? -9.817 -13.550 12.256 1.00 93.06 205 PRO A N 1
ATOM 1554 C CA . PRO A 1 205 ? -9.402 -14.085 13.546 1.00 93.06 205 PRO A CA 1
ATOM 1555 C C . PRO A 1 205 ? -8.776 -13.000 14.428 1.00 93.06 205 PRO A C 1
ATOM 1557 O O . PRO A 1 205 ? -8.031 -12.145 13.941 1.00 93.06 205 PRO A O 1
ATOM 1560 N N . GLU A 1 206 ? -9.053 -13.058 15.730 1.00 89.19 206 GLU A N 1
ATOM 1561 C CA . GLU A 1 206 ? -8.442 -12.154 16.706 1.00 89.19 206 GLU A CA 1
ATOM 1562 C C . GLU A 1 206 ? -6.912 -12.243 16.680 1.00 89.19 206 GLU A C 1
ATOM 1564 O O . GLU A 1 206 ? -6.320 -13.309 16.482 1.00 89.19 206 GLU A O 1
ATOM 1569 N N . GLY A 1 207 ? -6.271 -11.095 16.887 1.00 90.12 207 GLY A N 1
ATOM 1570 C CA . GLY A 1 207 ? -4.824 -10.947 16.862 1.00 90.12 207 GLY A CA 1
ATOM 1571 C C . GLY A 1 207 ? -4.344 -9.849 15.917 1.00 90.12 207 GLY A C 1
ATOM 1572 O O . GLY A 1 207 ? -5.109 -9.052 15.379 1.00 90.12 207 GLY A O 1
ATOM 1573 N N . ARG A 1 208 ? -3.027 -9.824 15.693 1.00 90.06 208 ARG A N 1
ATOM 1574 C CA . ARG A 1 208 ? -2.328 -8.680 15.082 1.00 90.06 208 ARG A CA 1
ATOM 1575 C C . ARG A 1 208 ? -2.797 -8.316 13.671 1.00 90.06 208 ARG A C 1
ATOM 1577 O O . ARG A 1 208 ? -2.693 -7.159 13.284 1.00 90.06 208 ARG A O 1
ATOM 1584 N N . THR A 1 209 ? -3.258 -9.289 12.885 1.00 93.25 209 THR A N 1
ATOM 1585 C CA . THR A 1 209 ? -3.768 -9.041 11.528 1.00 93.25 209 THR A CA 1
ATOM 1586 C C . THR A 1 209 ? -5.088 -8.270 11.567 1.00 93.25 209 THR A C 1
ATOM 1588 O O . THR A 1 209 ? -5.213 -7.266 10.871 1.00 93.25 209 THR A O 1
ATOM 1591 N N . ARG A 1 210 ? -6.038 -8.693 12.413 1.00 94.38 210 ARG A N 1
ATOM 1592 C CA . ARG A 1 210 ? -7.297 -7.968 12.619 1.00 94.38 210 ARG A CA 1
ATOM 1593 C C . ARG A 1 210 ? -7.047 -6.602 13.240 1.00 94.38 210 ARG A C 1
ATOM 1595 O O . ARG A 1 210 ? -7.586 -5.621 12.749 1.00 94.38 210 ARG A O 1
ATOM 1602 N N . ASP A 1 211 ? -6.180 -6.525 14.246 1.00 93.06 211 ASP A N 1
ATOM 1603 C CA . ASP A 1 211 ? -5.866 -5.261 14.918 1.00 93.06 211 ASP A CA 1
ATOM 1604 C C . ASP A 1 211 ? -5.282 -4.218 13.946 1.00 93.06 211 ASP A C 1
ATOM 1606 O O . ASP A 1 211 ? -5.624 -3.044 14.036 1.00 93.06 211 ASP A O 1
ATOM 1610 N N . ALA A 1 212 ? -4.463 -4.635 12.973 1.00 92.38 212 ALA A N 1
ATOM 1611 C CA . ALA A 1 212 ? -3.941 -3.736 11.939 1.00 92.38 212 ALA A CA 1
ATOM 1612 C C . ALA A 1 212 ? -5.018 -3.237 10.963 1.00 92.38 212 ALA A C 1
ATOM 1614 O O . ALA A 1 212 ? -4.946 -2.104 10.497 1.00 92.38 212 ALA A O 1
ATOM 1615 N N . ALA A 1 213 ? -6.022 -4.058 10.649 1.00 95.69 213 ALA A N 1
ATOM 1616 C CA . ALA A 1 213 ? -7.164 -3.613 9.855 1.00 95.69 213 ALA A CA 1
ATOM 1617 C C . ALA A 1 213 ? -8.068 -2.667 10.661 1.00 95.69 213 ALA A C 1
ATOM 1619 O O . ALA A 1 213 ? -8.473 -1.624 10.154 1.00 95.69 213 ALA A O 1
ATOM 1620 N N . THR A 1 214 ? -8.312 -2.981 11.937 1.00 95.62 214 THR A N 1
ATOM 1621 C CA . THR A 1 214 ? -9.023 -2.111 12.885 1.00 95.62 214 THR A CA 1
ATOM 1622 C C . THR A 1 214 ? -8.359 -0.740 12.993 1.00 95.62 214 THR A C 1
ATOM 1624 O O . THR A 1 214 ? -9.055 0.271 12.975 1.00 95.62 214 THR A O 1
ATOM 1627 N N . GLU A 1 215 ? -7.027 -0.677 13.039 1.00 94.69 215 GLU A N 1
ATOM 1628 C CA . GLU A 1 215 ? -6.283 0.588 13.047 1.00 94.69 215 GLU A CA 1
ATOM 1629 C C . GLU A 1 215 ? -6.613 1.463 11.826 1.00 94.69 215 GLU A C 1
ATOM 1631 O O . GLU A 1 215 ? -6.780 2.678 11.964 1.00 94.69 215 GLU A O 1
ATOM 1636 N N . ARG A 1 216 ? -6.801 0.861 10.641 1.00 95.31 216 ARG A N 1
ATOM 1637 C CA . ARG A 1 216 ? -7.239 1.599 9.445 1.00 95.31 216 ARG A CA 1
ATOM 1638 C C . ARG A 1 216 ? -8.654 2.142 9.602 1.00 95.31 216 ARG A C 1
ATOM 1640 O O . ARG A 1 216 ? -8.868 3.311 9.300 1.00 95.31 216 ARG A O 1
ATOM 1647 N N . VAL A 1 217 ? -9.581 1.361 10.164 1.00 94.12 217 VAL A N 1
ATOM 1648 C CA . VAL A 1 217 ? -10.943 1.837 10.482 1.00 94.12 217 VAL A CA 1
ATOM 1649 C C . VAL A 1 217 ? -10.891 3.047 11.413 1.00 94.12 217 VAL A C 1
ATOM 1651 O O . VAL A 1 217 ? -11.519 4.073 11.147 1.00 94.12 217 VAL A O 1
ATOM 1654 N N . VAL A 1 218 ? -10.102 2.952 12.486 1.00 96.12 218 VAL A N 1
ATOM 1655 C CA . VAL A 1 218 ? -9.905 4.050 13.436 1.00 96.12 218 VAL A CA 1
ATOM 1656 C C . VAL A 1 218 ? -9.384 5.289 12.708 1.00 96.12 218 VAL A C 1
ATOM 1658 O O . VAL A 1 218 ? -9.960 6.364 12.859 1.00 96.12 218 VAL A O 1
ATOM 1661 N N . GLY A 1 219 ? -8.345 5.144 11.882 1.00 93.75 219 GLY A N 1
ATOM 1662 C CA . GLY A 1 219 ? -7.774 6.236 11.092 1.00 93.75 219 GLY A CA 1
ATOM 1663 C C . GLY A 1 219 ? -8.773 6.900 10.140 1.00 93.75 219 GLY A C 1
ATOM 1664 O O . GLY A 1 219 ? -8.802 8.128 10.063 1.00 93.75 219 GLY A O 1
ATOM 1665 N N . THR A 1 220 ? -9.625 6.120 9.470 1.00 92.81 220 THR A N 1
ATOM 1666 C CA . THR A 1 220 ? -10.655 6.632 8.552 1.00 92.81 220 THR A CA 1
ATOM 1667 C C . THR A 1 220 ? -11.711 7.462 9.279 1.00 92.81 220 THR A C 1
ATOM 1669 O O . THR A 1 220 ? -12.082 8.535 8.806 1.00 92.81 220 THR A O 1
ATOM 1672 N N . PHE A 1 221 ? -12.188 6.997 10.437 1.00 94.25 221 PHE A N 1
ATOM 1673 C CA . PHE A 1 221 ? -13.329 7.614 11.118 1.00 94.25 221 PHE A CA 1
ATOM 1674 C C . PHE A 1 221 ? -12.955 8.631 12.196 1.00 94.25 221 PHE A C 1
ATOM 1676 O O . PHE A 1 221 ? -13.808 9.419 12.589 1.00 94.25 221 PHE A O 1
ATOM 1683 N N . VAL A 1 222 ? -11.703 8.690 12.658 1.00 95.50 222 VAL A N 1
ATOM 1684 C CA . VAL A 1 222 ? -11.311 9.543 13.799 1.00 95.50 222 VAL A CA 1
ATOM 1685 C C . VAL A 1 222 ? -11.667 11.026 13.635 1.00 95.50 222 VAL A C 1
ATOM 1687 O O . VAL A 1 222 ? -11.872 11.721 14.628 1.00 95.50 222 VAL A O 1
ATOM 1690 N N . HIS A 1 223 ? -11.749 11.520 12.398 1.00 92.31 223 HIS A N 1
ATOM 1691 C CA . HIS A 1 223 ? -12.092 12.912 12.106 1.00 92.31 223 HIS A CA 1
ATOM 1692 C C . HIS A 1 223 ? -13.577 13.138 11.808 1.00 92.31 223 HIS A C 1
ATOM 1694 O O . HIS A 1 223 ? -14.084 14.223 12.082 1.00 92.31 223 HIS A O 1
ATOM 1700 N N . THR A 1 224 ? -14.266 12.151 11.238 1.00 93.69 224 THR A N 1
ATOM 1701 C CA . THR A 1 224 ? -15.650 12.294 10.757 1.00 93.69 224 THR A CA 1
ATOM 1702 C C . THR A 1 224 ? -16.674 11.696 11.716 1.00 93.69 224 THR A C 1
ATOM 1704 O O . THR A 1 224 ? -17.773 12.224 11.839 1.00 93.69 224 THR A O 1
ATOM 1707 N N . ASP A 1 225 ? -16.313 10.606 12.391 1.00 94.94 225 ASP A N 1
ATOM 1708 C CA . ASP A 1 225 ? -17.120 9.894 13.378 1.00 94.94 225 ASP A CA 1
ATOM 1709 C C . ASP A 1 225 ? -16.209 9.287 14.469 1.00 94.94 225 ASP A C 1
ATOM 1711 O O . ASP A 1 225 ? -15.892 8.088 14.467 1.00 94.94 225 ASP A O 1
ATOM 1715 N N . PRO A 1 226 ? -15.742 10.117 15.418 1.00 96.06 226 PRO A N 1
ATOM 1716 C CA . PRO A 1 226 ? -14.864 9.659 16.486 1.00 96.06 226 PRO A CA 1
ATOM 1717 C C . PRO A 1 226 ? -15.537 8.655 17.435 1.00 96.06 226 PRO A C 1
ATOM 1719 O O . PRO A 1 226 ? -14.829 7.885 18.083 1.00 96.06 226 PRO A O 1
ATOM 1722 N N . ALA A 1 227 ? -16.873 8.604 17.497 1.00 95.12 227 ALA A N 1
ATOM 1723 C CA . ALA A 1 227 ? -17.590 7.606 18.289 1.00 95.12 227 ALA A CA 1
ATOM 1724 C C . ALA A 1 227 ? -17.428 6.207 17.681 1.00 95.12 227 ALA A C 1
ATOM 1726 O O . ALA A 1 227 ? -17.046 5.266 18.384 1.00 95.12 227 ALA A O 1
ATOM 1727 N N . THR A 1 228 ? -17.624 6.085 16.364 1.00 94.50 228 THR A N 1
ATOM 1728 C CA . THR A 1 228 ? -17.333 4.849 15.625 1.00 94.50 228 THR A CA 1
ATOM 1729 C C . THR A 1 228 ? -15.857 4.478 15.755 1.00 94.50 228 THR A C 1
ATOM 1731 O O . THR A 1 228 ? -15.545 3.345 16.126 1.00 94.50 228 THR A O 1
ATOM 1734 N N . ALA A 1 229 ? -14.937 5.430 15.555 1.00 95.94 229 ALA A N 1
ATOM 1735 C CA . ALA A 1 229 ? -13.503 5.180 15.718 1.00 95.94 229 ALA A CA 1
ATOM 1736 C C . ALA A 1 229 ? -13.151 4.670 17.130 1.00 95.94 229 ALA A C 1
ATOM 1738 O O . ALA A 1 229 ? -12.349 3.751 17.276 1.00 95.94 229 ALA A O 1
ATOM 1739 N N . PHE A 1 230 ? -13.775 5.211 18.179 1.00 95.56 230 PHE A N 1
ATOM 1740 C CA . PHE A 1 230 ? -13.534 4.786 19.558 1.00 95.56 230 PHE A CA 1
ATOM 1741 C C . PHE A 1 230 ? -14.070 3.375 19.840 1.00 95.56 230 PHE A C 1
ATOM 1743 O O . PHE A 1 230 ? -13.406 2.580 20.511 1.00 95.56 230 PHE A O 1
ATOM 1750 N N . SER A 1 231 ? -15.243 3.038 19.295 1.00 93.38 231 SER A N 1
ATOM 1751 C CA . SER A 1 231 ? -15.805 1.685 19.378 1.00 93.38 231 SER A CA 1
ATOM 1752 C C . SER A 1 231 ? -14.892 0.660 18.702 1.00 93.38 231 SER A C 1
ATOM 1754 O O . SER A 1 231 ? -14.613 -0.395 19.269 1.00 93.38 231 SER A O 1
ATOM 1756 N N . TRP A 1 232 ? -14.376 0.981 17.514 1.00 94.88 232 TRP A N 1
ATOM 1757 C CA . TRP A 1 232 ? -13.417 0.135 16.805 1.00 94.88 232 TRP A CA 1
ATOM 1758 C C . TRP A 1 232 ? -12.093 0.006 17.553 1.00 94.88 232 TRP A C 1
ATOM 1760 O O . TRP A 1 232 ? -11.618 -1.113 17.737 1.00 94.88 232 TRP A O 1
ATOM 1770 N N . ALA A 1 233 ? -11.545 1.107 18.072 1.00 94.88 233 ALA A N 1
ATOM 1771 C CA . ALA A 1 233 ? -10.340 1.077 18.896 1.00 94.88 233 ALA A CA 1
ATOM 1772 C C . ALA A 1 233 ? -10.507 0.132 20.097 1.00 94.88 233 ALA A C 1
ATOM 1774 O O . ALA A 1 233 ? -9.631 -0.690 20.352 1.00 94.88 233 ALA A O 1
ATOM 1775 N N . SER A 1 234 ? -11.665 0.185 20.763 1.00 91.56 234 SER A N 1
ATOM 1776 C CA . SER A 1 234 ? -12.014 -0.666 21.911 1.00 91.56 234 SER A CA 1
ATOM 1777 C C . SER A 1 234 ? -12.151 -2.155 21.561 1.00 91.56 234 SER A C 1
ATOM 1779 O O . SER A 1 234 ? -12.059 -2.997 22.450 1.00 91.56 234 SER A O 1
ATOM 1781 N N . SER A 1 235 ? -12.346 -2.492 20.283 1.00 90.50 235 SER A N 1
ATOM 1782 C CA . SER A 1 235 ? -12.482 -3.875 19.805 1.00 90.50 235 SER A CA 1
ATOM 1783 C C . SER A 1 235 ? -11.152 -4.573 19.499 1.00 90.50 235 SER A C 1
ATOM 1785 O O . SER A 1 235 ? -11.151 -5.767 19.205 1.00 90.50 235 SER A O 1
ATOM 1787 N N . ALA A 1 236 ? -10.025 -3.851 19.540 1.00 90.94 236 ALA A N 1
ATOM 1788 C CA . ALA A 1 236 ? -8.719 -4.447 19.282 1.00 90.94 236 ALA A CA 1
ATOM 1789 C C . ALA A 1 236 ? -8.338 -5.477 20.348 1.00 90.94 236 ALA A C 1
ATOM 1791 O O . ALA A 1 236 ? -8.591 -5.298 21.542 1.00 90.94 236 ALA A O 1
ATOM 1792 N N . SER A 1 237 ? -7.704 -6.549 19.887 1.00 89.12 237 SER A N 1
ATOM 1793 C CA . SER A 1 237 ? -7.373 -7.731 20.681 1.00 89.12 237 SER A CA 1
ATOM 1794 C C . SER A 1 237 ? -6.218 -7.423 21.637 1.00 89.12 237 SER A C 1
ATOM 1796 O O . SER A 1 237 ? -6.317 -7.659 22.844 1.00 89.12 237 SER A O 1
ATOM 1798 N N . ASP A 1 238 ? -5.131 -6.849 21.107 1.00 89.94 238 ASP A N 1
ATOM 1799 C CA . ASP A 1 238 ? -3.970 -6.441 21.897 1.00 89.94 238 ASP A CA 1
ATOM 1800 C C . ASP A 1 238 ? -4.296 -5.247 22.806 1.00 89.94 238 ASP A C 1
ATOM 1802 O O . ASP A 1 238 ? -4.735 -4.191 22.351 1.00 89.94 238 ASP A O 1
ATOM 1806 N N . GLU A 1 239 ? -4.065 -5.408 24.109 1.00 88.50 239 GLU A N 1
ATOM 1807 C CA . GLU A 1 239 ? -4.411 -4.398 25.112 1.00 88.50 239 GLU A CA 1
ATOM 1808 C C . GLU A 1 239 ? -3.622 -3.096 24.949 1.00 88.50 239 GLU A C 1
ATOM 1810 O O . GLU A 1 239 ? -4.198 -2.012 25.063 1.00 88.50 239 GLU A O 1
ATOM 1815 N N . GLY A 1 240 ? -2.324 -3.185 24.651 1.00 87.69 240 GLY A N 1
ATOM 1816 C CA . GLY A 1 240 ? -1.484 -2.006 24.458 1.00 87.69 240 GLY A CA 1
ATOM 1817 C C . GLY A 1 240 ? -1.889 -1.231 23.207 1.00 87.69 240 GLY A C 1
ATOM 1818 O O . GLY A 1 240 ? -1.993 -0.002 23.240 1.00 87.69 240 GLY A O 1
ATOM 1819 N N . HIS A 1 241 ? -2.176 -1.946 22.119 1.00 87.81 241 HIS A N 1
ATOM 1820 C CA . HIS A 1 241 ? -2.620 -1.348 20.868 1.00 87.81 241 HIS A CA 1
ATOM 1821 C C . HIS A 1 241 ? -4.013 -0.719 21.000 1.00 87.81 241 HIS A C 1
ATOM 1823 O O . HIS A 1 241 ? -4.199 0.440 20.622 1.00 87.81 241 HIS A O 1
ATOM 1829 N N . ARG A 1 242 ? -4.963 -1.435 21.618 1.00 91.81 242 ARG A N 1
ATOM 1830 C CA . ARG A 1 242 ? -6.299 -0.930 21.969 1.00 91.81 242 ARG A CA 1
ATOM 1831 C C . ARG A 1 242 ? -6.201 0.379 22.744 1.00 91.81 242 ARG A C 1
ATOM 1833 O O . ARG A 1 242 ? -6.768 1.387 22.328 1.00 91.81 242 ARG A O 1
ATOM 1840 N N . PHE A 1 243 ? -5.426 0.385 23.826 1.00 91.88 243 PHE A N 1
ATOM 1841 C CA . PHE A 1 243 ? -5.231 1.568 24.658 1.00 91.88 243 PHE A CA 1
ATOM 1842 C C . PHE A 1 243 ? -4.628 2.746 23.875 1.00 91.88 243 PHE A C 1
ATOM 1844 O O . PHE A 1 243 ? -5.122 3.874 23.963 1.00 91.88 243 PHE A O 1
ATOM 1851 N N . GLY A 1 244 ? -3.596 2.490 23.066 1.00 91.44 244 GLY A N 1
ATOM 1852 C CA . GLY A 1 244 ? -2.956 3.504 22.228 1.00 91.44 244 GLY A CA 1
ATOM 1853 C C . GLY A 1 244 ? -3.916 4.148 21.223 1.00 91.44 244 GLY A C 1
ATOM 1854 O O . GLY A 1 244 ? -3.955 5.377 21.120 1.00 91.44 244 GLY A O 1
ATOM 1855 N N . MET A 1 245 ? -4.729 3.338 20.537 1.00 93.75 245 MET A N 1
ATOM 1856 C CA . MET A 1 245 ? -5.744 3.827 19.599 1.00 93.75 245 MET A CA 1
ATOM 1857 C C . MET A 1 245 ? -6.838 4.625 20.308 1.00 93.75 245 MET A C 1
ATOM 1859 O O . MET A 1 245 ? -7.166 5.729 19.876 1.00 93.75 245 MET A O 1
ATOM 1863 N N . MET A 1 246 ? -7.364 4.113 21.426 1.00 94.31 246 MET A N 1
ATOM 1864 C CA . MET A 1 246 ? -8.379 4.809 22.224 1.00 94.31 246 MET A CA 1
ATOM 1865 C C . MET A 1 246 ? -7.887 6.188 22.663 1.00 94.31 246 MET A C 1
ATOM 1867 O O . MET A 1 246 ? -8.610 7.173 22.521 1.00 94.31 246 MET A O 1
ATOM 1871 N N . ARG A 1 247 ? -6.640 6.280 23.142 1.00 93.50 247 ARG A N 1
ATOM 1872 C CA . ARG A 1 247 ? -6.017 7.548 23.537 1.00 93.50 247 ARG A CA 1
ATOM 1873 C C . ARG A 1 247 ? -5.941 8.542 22.381 1.00 93.50 247 ARG A C 1
ATOM 1875 O O . ARG A 1 247 ? -6.250 9.714 22.581 1.00 93.50 247 ARG A O 1
ATOM 1882 N N . GLU A 1 248 ? -5.540 8.101 21.189 1.00 93.19 248 GLU A N 1
ATOM 1883 C CA . GLU A 1 248 ? -5.431 8.994 20.028 1.00 93.19 248 GLU A CA 1
ATOM 1884 C C . GLU A 1 248 ? -6.803 9.479 19.545 1.00 93.19 248 GLU A C 1
ATOM 1886 O O . GLU A 1 248 ? -6.962 10.664 19.237 1.00 93.19 248 GLU A O 1
ATOM 1891 N N . VAL A 1 249 ? -7.810 8.597 19.536 1.00 95.69 249 VAL A N 1
ATOM 1892 C CA . VAL A 1 249 ? -9.191 8.975 19.205 1.00 95.69 249 VAL A CA 1
ATOM 1893 C C . VAL A 1 249 ? -9.712 9.999 20.202 1.00 95.69 249 VAL A C 1
ATOM 1895 O O . VAL A 1 249 ? -10.184 11.057 19.797 1.00 95.69 249 VAL A O 1
ATOM 1898 N N . LEU A 1 250 ? -9.573 9.726 21.499 1.00 93.62 250 LEU A N 1
ATOM 1899 C CA . LEU A 1 250 ? -10.035 10.615 22.561 1.00 93.62 250 LEU A CA 1
ATOM 1900 C C . LEU A 1 250 ? -9.359 11.986 22.507 1.00 93.62 250 LEU A C 1
ATOM 1902 O O . LEU A 1 250 ? -10.041 13.002 22.587 1.00 93.62 250 LEU A O 1
ATOM 1906 N N . LYS A 1 251 ? -8.039 12.026 22.296 1.00 92.00 251 LYS A N 1
ATOM 1907 C CA . LYS A 1 251 ? -7.276 13.272 22.154 1.00 92.00 251 LYS A CA 1
ATOM 1908 C C . LYS A 1 251 ? -7.817 14.157 21.029 1.00 92.00 251 LYS A C 1
ATOM 1910 O O . LYS A 1 251 ? -7.886 15.373 21.187 1.00 92.00 251 LYS A O 1
ATOM 1915 N N . ARG A 1 252 ? -8.180 13.568 19.888 1.00 91.56 252 ARG A N 1
ATOM 1916 C CA . ARG A 1 252 ? -8.744 14.306 18.745 1.00 91.56 252 ARG A CA 1
ATOM 1917 C C . ARG A 1 252 ? -10.203 14.677 18.979 1.00 91.56 252 ARG A C 1
ATOM 1919 O O . ARG A 1 252 ? -10.575 15.823 18.748 1.00 91.56 252 ARG A O 1
ATOM 1926 N N . TRP A 1 253 ? -11.001 13.734 19.474 1.00 94.25 253 TRP A N 1
ATOM 1927 C CA . TRP A 1 253 ? -12.419 13.932 19.761 1.00 94.25 253 TRP A CA 1
ATOM 1928 C C . TRP A 1 253 ? -12.635 15.021 20.807 1.00 94.25 253 TRP A C 1
ATOM 1930 O O . TRP A 1 253 ? -13.536 15.835 20.675 1.00 94.25 253 TRP A O 1
ATOM 1940 N N . GLN A 1 254 ? -11.756 15.127 21.799 1.00 90.75 254 GLN A N 1
ATOM 1941 C CA . GLN A 1 254 ? -11.842 16.177 22.801 1.00 90.75 254 GLN A CA 1
ATOM 1942 C C . GLN A 1 254 ? -11.748 17.590 22.208 1.00 90.75 254 GLN A C 1
ATOM 1944 O O . GLN A 1 254 ? -12.353 18.513 22.741 1.00 90.75 254 GLN A O 1
ATOM 1949 N N . VAL A 1 255 ? -11.010 17.779 21.111 1.00 89.88 255 VAL A N 1
ATOM 1950 C CA . VAL A 1 255 ? -10.901 19.091 20.455 1.00 89.88 255 VAL A CA 1
ATOM 1951 C C . VAL A 1 255 ? -12.219 19.485 19.784 1.00 89.88 255 VAL A C 1
ATOM 1953 O O . VAL A 1 255 ? -12.544 20.669 19.729 1.00 89.88 255 VAL A O 1
ATOM 1956 N N . THR A 1 256 ? -12.976 18.512 19.272 1.00 91.06 256 THR A N 1
ATOM 1957 C CA . THR A 1 256 ? -14.220 18.750 18.529 1.00 91.06 256 THR A CA 1
ATOM 1958 C C . THR A 1 256 ? -15.466 18.691 19.414 1.00 91.06 256 THR A C 1
ATOM 1960 O O . THR A 1 256 ? -16.336 19.547 19.284 1.00 91.06 256 THR A O 1
ATOM 1963 N N . ASP A 1 257 ? -15.543 17.720 20.325 1.00 92.81 257 ASP A N 1
ATOM 1964 C CA . ASP A 1 257 ? -16.640 17.516 21.275 1.00 92.81 257 ASP A CA 1
ATOM 1965 C C . ASP A 1 257 ? -16.123 16.893 22.596 1.00 92.81 257 ASP A C 1
ATOM 1967 O O . ASP A 1 257 ? -16.135 15.668 22.779 1.00 92.81 257 ASP A O 1
ATOM 1971 N N . PRO A 1 258 ? -15.673 17.731 23.552 1.00 90.88 258 PRO A N 1
ATOM 1972 C CA . PRO A 1 258 ? -15.178 17.270 24.846 1.00 90.88 258 PRO A CA 1
ATOM 1973 C C . PRO A 1 258 ? -16.210 16.476 25.656 1.00 90.88 258 PRO A C 1
ATOM 1975 O O . PRO A 1 258 ? -15.841 15.559 26.390 1.00 90.88 258 PRO A O 1
ATOM 1978 N N . ALA A 1 259 ? -17.494 16.832 25.555 1.00 91.94 259 ALA A N 1
ATOM 1979 C CA . ALA A 1 259 ? -18.545 16.222 26.361 1.00 91.94 259 ALA A CA 1
ATOM 1980 C C . ALA A 1 259 ? -18.820 14.787 25.901 1.00 91.94 259 ALA A C 1
ATOM 1982 O O . ALA A 1 259 ? -18.871 13.874 26.730 1.00 91.94 259 ALA A O 1
ATOM 1983 N N . ALA A 1 260 ? -18.936 14.574 24.587 1.00 93.56 260 ALA A N 1
ATOM 1984 C CA . ALA A 1 260 ? -19.114 13.241 24.026 1.00 93.56 260 ALA A CA 1
ATOM 1985 C C . ALA A 1 260 ? -17.871 12.363 24.241 1.00 93.56 260 ALA A C 1
ATOM 1987 O O . ALA A 1 260 ? -17.999 11.204 24.641 1.00 93.56 260 ALA A O 1
ATOM 1988 N N . ALA A 1 261 ? -16.673 12.931 24.084 1.00 91.69 261 ALA A N 1
ATOM 1989 C CA . ALA A 1 261 ? -15.423 12.218 24.325 1.00 91.69 261 ALA A CA 1
ATOM 1990 C C . ALA A 1 261 ? -15.288 11.772 25.801 1.00 91.69 261 ALA A C 1
ATOM 1992 O O . ALA A 1 261 ? -14.911 10.631 26.079 1.00 91.69 261 ALA A O 1
ATOM 1993 N N . GLN A 1 262 ? -15.674 12.624 26.761 1.00 90.50 262 GLN A N 1
ATOM 1994 C CA . GLN A 1 262 ? -15.696 12.263 28.183 1.00 90.50 262 GLN A CA 1
ATOM 1995 C C . GLN A 1 262 ? -16.752 11.191 28.494 1.00 90.50 262 GLN A C 1
ATOM 1997 O O . GLN A 1 262 ? -16.498 10.283 29.289 1.00 90.50 262 GLN A O 1
ATOM 2002 N N . ALA A 1 263 ? -17.934 11.273 27.875 1.00 92.44 263 ALA A N 1
ATOM 2003 C CA . ALA A 1 263 ? -18.974 10.261 28.033 1.00 92.44 263 ALA A CA 1
ATOM 2004 C C . ALA A 1 263 ? -18.502 8.885 27.530 1.00 92.44 263 ALA A C 1
ATOM 2006 O O . ALA A 1 263 ? -18.700 7.884 28.221 1.00 92.44 263 ALA A O 1
ATOM 2007 N N . ALA A 1 264 ? -17.811 8.842 26.386 1.00 92.44 264 ALA A N 1
ATOM 2008 C CA . ALA A 1 264 ? -17.227 7.618 25.842 1.00 92.44 264 ALA A CA 1
ATOM 2009 C C . ALA A 1 264 ? -16.149 7.024 26.764 1.00 92.44 264 ALA A C 1
ATOM 2011 O O . ALA A 1 264 ? -16.174 5.825 27.037 1.00 92.44 264 ALA A O 1
ATOM 2012 N N . LEU A 1 265 ? -15.254 7.853 27.317 1.00 90.88 265 LEU A N 1
ATOM 2013 C CA . LEU A 1 265 ? -14.250 7.409 28.293 1.00 90.88 265 LEU A CA 1
ATOM 2014 C C . LEU A 1 265 ? -14.887 6.816 29.563 1.00 90.88 265 LEU A C 1
ATOM 2016 O O . LEU A 1 265 ? -14.407 5.813 30.093 1.00 90.88 265 LEU A O 1
ATOM 2020 N N . ASN A 1 266 ? -15.976 7.414 30.048 1.00 90.00 266 ASN A N 1
ATOM 2021 C CA . ASN A 1 266 ? -16.682 6.930 31.235 1.00 90.00 266 ASN A CA 1
ATOM 2022 C C . ASN A 1 266 ? -17.388 5.589 30.987 1.00 90.00 266 ASN A C 1
ATOM 2024 O O . ASN A 1 266 ? -17.449 4.760 31.894 1.00 90.00 266 ASN A O 1
ATOM 2028 N N . ALA A 1 267 ? -17.907 5.382 29.775 1.00 90.00 267 ALA A N 1
ATOM 2029 C CA . ALA A 1 267 ? -18.561 4.141 29.370 1.00 90.00 267 ALA A CA 1
ATOM 2030 C C . ALA A 1 267 ? -17.568 3.020 29.010 1.00 90.00 267 ALA A C 1
ATOM 2032 O O . ALA A 1 267 ? -17.948 1.852 29.006 1.00 90.00 267 ALA A O 1
ATOM 2033 N N . ALA A 1 268 ? -16.310 3.354 28.709 1.00 87.81 268 ALA A N 1
ATOM 2034 C CA . ALA A 1 268 ? -15.309 2.387 28.283 1.00 87.81 268 ALA A CA 1
ATOM 2035 C C . ALA A 1 268 ? -14.931 1.388 29.391 1.00 87.81 268 ALA A C 1
ATOM 2037 O O . ALA A 1 268 ? -14.574 1.758 30.521 1.00 87.81 268 ALA A O 1
ATOM 2038 N N . GLU A 1 269 ? -14.915 0.106 29.030 1.00 86.25 269 GLU A N 1
ATOM 2039 C CA . GLU A 1 269 ? -14.451 -0.993 29.879 1.00 86.25 269 GLU A CA 1
ATOM 2040 C C . GLU A 1 269 ? -12.919 -1.086 29.868 1.00 86.25 269 GLU A C 1
ATOM 2042 O O . GLU A 1 269 ? -12.318 -1.977 29.275 1.00 86.25 269 GLU A O 1
ATOM 2047 N N . VAL A 1 270 ? -12.271 -0.126 30.530 1.00 85.75 270 VAL A N 1
ATOM 2048 C CA . VAL A 1 270 ? -10.811 -0.092 30.703 1.00 85.75 270 VAL A CA 1
ATOM 2049 C C . VAL A 1 270 ? -10.403 -0.296 32.169 1.00 85.75 270 VAL A C 1
ATOM 2051 O O . VAL A 1 270 ? -11.129 0.138 33.080 1.00 85.75 270 VAL A O 1
ATOM 2054 N N . PRO A 1 271 ? -9.236 -0.922 32.428 1.00 88.25 271 PRO A N 1
ATOM 2055 C CA . PRO A 1 271 ? -8.631 -0.991 33.752 1.00 88.25 271 PRO A CA 1
ATOM 2056 C C . PRO A 1 271 ? -8.537 0.388 34.430 1.00 88.25 271 PRO A C 1
ATOM 2058 O O . PRO A 1 271 ? -8.331 1.394 33.745 1.00 88.25 271 PRO A O 1
ATOM 2061 N N . PRO A 1 272 ? -8.631 0.469 35.773 1.00 86.75 272 PRO A N 1
ATOM 2062 C CA . PRO A 1 272 ? -8.585 1.741 36.498 1.00 86.75 272 PRO A CA 1
ATOM 2063 C C . PRO A 1 272 ? -7.356 2.603 36.182 1.00 86.75 272 PRO A C 1
ATOM 2065 O O . PRO A 1 272 ? -7.492 3.815 36.037 1.00 86.75 272 PRO A O 1
ATOM 2068 N N . GLU A 1 273 ? -6.182 1.986 36.018 1.00 87.38 273 GLU A N 1
ATOM 2069 C CA . GLU A 1 273 ? -4.944 2.699 35.670 1.00 87.38 273 GLU A CA 1
ATOM 2070 C C . GLU A 1 273 ? -5.012 3.328 34.275 1.00 87.38 273 GLU A C 1
ATOM 2072 O O . GLU A 1 273 ? -4.689 4.501 34.111 1.00 87.38 273 GLU A O 1
ATOM 2077 N N . GLN A 1 274 ? -5.517 2.590 33.283 1.00 87.75 274 GLN A N 1
ATOM 2078 C CA . GLN A 1 274 ? -5.716 3.107 31.928 1.00 87.75 274 GLN A CA 1
ATOM 2079 C C . GLN A 1 274 ? -6.760 4.226 31.906 1.00 87.75 274 GLN A C 1
ATOM 2081 O O . GLN A 1 274 ? -6.558 5.250 31.258 1.00 87.75 274 GLN A O 1
ATOM 2086 N N . ARG A 1 275 ? -7.859 4.079 32.660 1.00 89.31 275 ARG A N 1
ATOM 2087 C CA . ARG A 1 275 ? -8.856 5.150 32.804 1.00 89.31 275 ARG A CA 1
ATOM 2088 C C . ARG A 1 275 ? -8.232 6.414 33.385 1.00 89.31 275 ARG A C 1
ATOM 2090 O O . ARG A 1 275 ? -8.531 7.507 32.908 1.00 89.31 275 ARG A O 1
ATOM 2097 N N . ARG A 1 276 ? -7.382 6.268 34.406 1.00 87.56 276 ARG A N 1
ATOM 2098 C CA . ARG A 1 276 ? -6.675 7.385 35.036 1.00 87.56 276 ARG A CA 1
ATOM 2099 C C . ARG A 1 276 ? -5.752 8.081 34.042 1.00 87.56 276 ARG A C 1
ATOM 2101 O O . ARG A 1 276 ? -5.872 9.290 33.895 1.00 87.56 276 ARG A O 1
ATOM 2108 N N . GLU A 1 277 ? -4.927 7.337 33.307 1.00 87.75 277 GLU A N 1
ATOM 2109 C CA . GLU A 1 277 ? -4.034 7.913 32.290 1.00 87.75 277 GLU A CA 1
ATOM 2110 C C . GLU A 1 277 ? -4.820 8.648 31.191 1.00 87.75 277 GLU A C 1
ATOM 2112 O O . GLU A 1 277 ? -4.504 9.788 30.856 1.00 87.75 277 GLU A O 1
ATOM 2117 N N . LEU A 1 278 ? -5.895 8.048 30.668 1.00 85.56 278 LEU A N 1
ATOM 2118 C CA . LEU A 1 278 ? -6.758 8.712 29.684 1.00 85.56 278 LEU A CA 1
ATOM 2119 C C . LEU A 1 278 ? -7.385 9.987 30.257 1.00 85.56 278 LEU A C 1
ATOM 2121 O O . LEU A 1 278 ? -7.410 11.011 29.580 1.00 85.56 278 LEU A O 1
ATOM 2125 N N . SER A 1 279 ? -7.834 9.958 31.512 1.00 86.06 279 SER A N 1
ATOM 2126 C CA . SER A 1 279 ? -8.415 11.129 32.182 1.00 86.06 279 SER A CA 1
ATOM 2127 C C . SER A 1 279 ? -7.386 12.242 32.410 1.00 86.06 279 SER A C 1
ATOM 2129 O O . SER A 1 279 ? -7.715 13.418 32.276 1.00 86.06 279 SER A O 1
ATOM 2131 N N . GLU A 1 280 ? -6.134 11.895 32.722 1.00 85.38 280 GLU A N 1
ATOM 2132 C CA . GLU A 1 280 ? -5.027 12.852 32.856 1.00 85.38 280 GLU A CA 1
ATOM 2133 C C . GLU A 1 280 ? -4.729 13.545 31.516 1.00 85.38 280 GLU A C 1
ATOM 2135 O O . GLU A 1 280 ? -4.585 14.770 31.473 1.00 85.38 280 GLU A O 1
ATOM 2140 N N . VAL A 1 281 ? -4.720 12.791 30.409 1.00 77.81 281 VAL A N 1
ATOM 2141 C CA . VAL A 1 281 ? -4.589 13.355 29.053 1.00 77.81 281 VAL A CA 1
ATOM 2142 C C . VAL A 1 281 ? -5.739 14.323 28.749 1.00 77.81 281 VAL A C 1
ATOM 2144 O O . VAL A 1 281 ? -5.495 15.416 28.237 1.00 77.81 281 VAL A O 1
ATOM 2147 N N . PHE A 1 282 ? -6.971 13.976 29.132 1.00 77.12 282 PHE A N 1
ATOM 2148 C CA . PHE A 1 282 ? -8.129 14.868 29.012 1.00 77.12 282 PHE A CA 1
ATOM 2149 C C . PHE A 1 282 ? -7.980 16.155 29.832 1.00 77.12 282 PHE A C 1
ATOM 2151 O O . PHE A 1 282 ? -8.259 17.253 29.340 1.00 77.12 282 PHE A O 1
ATOM 2158 N N . ALA A 1 283 ? -7.535 16.054 31.082 1.00 79.25 283 ALA A N 1
ATOM 2159 C CA . ALA A 1 283 ? -7.359 17.218 31.944 1.00 79.25 283 ALA A CA 1
ATOM 2160 C C . ALA A 1 283 ? -6.297 18.184 31.390 1.00 79.25 283 ALA A C 1
ATOM 2162 O O . ALA A 1 283 ? -6.483 19.396 31.456 1.00 79.25 283 ALA A O 1
ATOM 2163 N N . ALA A 1 284 ? -5.224 17.660 30.790 1.00 77.62 284 ALA A N 1
ATOM 2164 C CA . ALA A 1 284 ? -4.145 18.463 30.214 1.00 77.62 284 ALA A CA 1
ATOM 2165 C C . ALA A 1 284 ? -4.543 19.232 28.938 1.00 77.62 284 ALA A C 1
ATOM 2167 O O . ALA A 1 284 ? -3.949 20.266 28.634 1.00 77.62 284 ALA A O 1
ATOM 2168 N N . LEU A 1 285 ? -5.521 18.729 28.180 1.00 69.94 285 LEU A N 1
ATOM 2169 C CA . LEU A 1 285 ? -5.982 19.322 26.916 1.00 69.94 285 LEU A CA 1
ATOM 2170 C C . LEU A 1 285 ? -7.180 20.265 27.087 1.00 69.94 285 LEU A C 1
ATOM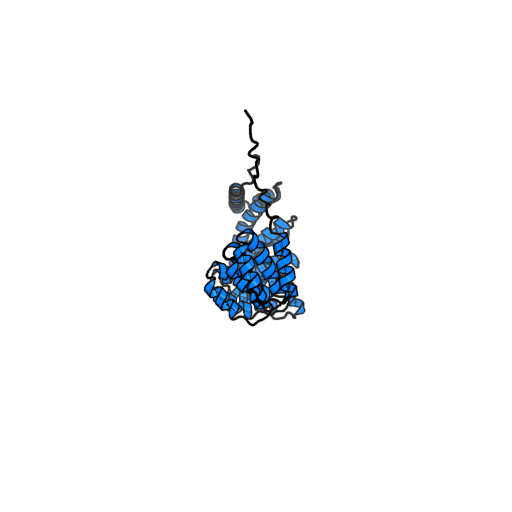 2172 O O . LEU A 1 285 ? -7.505 21.023 26.172 1.00 69.94 285 LEU A O 1
ATOM 2176 N N . SER A 1 286 ? -7.832 20.240 28.250 1.00 64.44 286 SER A N 1
ATOM 2177 C CA . SER A 1 286 ? -8.919 21.163 28.567 1.00 64.44 286 SER A CA 1
ATOM 2178 C C . SER A 1 286 ? -8.335 22.547 28.879 1.00 64.44 286 SER A C 1
ATOM 2180 O O . SER A 1 286 ? -7.459 22.646 29.741 1.00 64.44 286 SER A O 1
ATOM 2182 N N . PRO A 1 287 ? -8.778 23.637 28.220 1.00 56.47 287 PRO A N 1
ATOM 2183 C CA . PRO A 1 287 ? -8.335 24.971 28.604 1.00 56.47 287 PRO A CA 1
ATOM 2184 C C . PRO A 1 287 ? -8.736 25.237 30.064 1.00 56.47 287 PRO A C 1
ATOM 2186 O O . PRO A 1 287 ? -9.812 24.793 30.480 1.00 56.47 287 PRO A O 1
ATOM 2189 N N . PRO A 1 288 ? -7.913 25.959 30.854 1.00 50.50 288 PRO A N 1
ATOM 2190 C CA . PRO A 1 288 ? -8.313 26.347 32.197 1.00 50.50 288 PRO A CA 1
ATOM 2191 C C . PRO A 1 288 ? -9.641 27.091 32.089 1.00 50.50 288 PRO A C 1
ATOM 2193 O O . PRO A 1 288 ? -9.791 27.976 31.237 1.00 50.50 288 PRO A O 1
ATOM 2196 N N . ALA A 1 289 ? -10.616 26.688 32.906 1.00 47.50 289 ALA A N 1
ATOM 2197 C CA . ALA A 1 289 ? -11.898 27.366 32.981 1.00 47.50 289 ALA A CA 1
ATOM 2198 C C . ALA A 1 289 ? -11.614 28.865 33.119 1.00 47.50 289 ALA A C 1
ATOM 2200 O O . ALA A 1 289 ? -10.917 29.277 34.047 1.00 47.50 289 ALA A O 1
ATOM 2201 N N . ARG A 1 290 ? -12.092 29.681 32.170 1.00 45.22 290 ARG A N 1
ATOM 2202 C CA . ARG A 1 290 ? -12.136 31.124 32.395 1.00 45.22 290 ARG A CA 1
ATOM 2203 C C . ARG A 1 290 ? -13.050 31.303 33.592 1.00 45.22 290 ARG A C 1
ATOM 2205 O O . ARG A 1 290 ? -14.264 31.184 33.451 1.00 45.22 290 ARG A O 1
ATOM 2212 N N . GLU A 1 291 ? -12.456 31.525 34.759 1.00 42.66 291 GLU A N 1
ATOM 2213 C CA . GLU A 1 291 ? -13.154 32.094 35.894 1.00 42.66 291 GLU A CA 1
ATOM 2214 C C . GLU A 1 291 ? -13.822 33.359 35.364 1.00 42.66 291 GLU A C 1
ATOM 2216 O O . GLU A 1 291 ? -13.167 34.350 35.040 1.00 42.66 291 GLU A O 1
ATOM 2221 N N . THR A 1 292 ? -15.137 33.295 35.181 1.00 43.38 292 THR A N 1
ATOM 2222 C CA . THR A 1 292 ? -15.971 34.480 35.083 1.00 43.38 292 THR A CA 1
ATOM 2223 C C . THR A 1 292 ? -15.849 35.160 36.438 1.00 43.38 292 THR A C 1
ATOM 2225 O O . THR A 1 292 ? -16.631 34.886 37.349 1.00 43.38 292 THR A O 1
ATOM 2228 N N . ALA A 1 293 ? -14.797 35.965 36.599 1.00 43.78 293 ALA A N 1
ATOM 2229 C CA . ALA A 1 293 ? -14.709 36.951 37.653 1.00 43.78 293 ALA A CA 1
ATOM 2230 C C . ALA A 1 293 ? -15.983 37.782 37.528 1.00 43.78 293 ALA A C 1
ATOM 2232 O O . ALA A 1 293 ? -16.216 38.425 36.506 1.00 43.78 293 ALA A O 1
ATOM 2233 N N . GLY A 1 294 ? -16.868 37.622 38.509 1.00 41.53 294 GLY A N 1
ATOM 2234 C CA . GLY A 1 294 ? -18.134 38.320 38.534 1.00 41.53 294 GLY A CA 1
ATOM 2235 C C . GLY A 1 294 ? -17.875 39.816 38.492 1.00 41.53 294 GLY A C 1
ATOM 2236 O O . GLY A 1 294 ? -17.139 40.338 39.329 1.00 41.53 294 GLY A O 1
ATOM 2237 N N . ASP A 1 295 ? -18.520 40.487 37.544 1.00 44.09 295 ASP A N 1
ATOM 2238 C CA . ASP A 1 295 ? -18.796 41.913 37.618 1.00 44.09 295 ASP A CA 1
ATOM 2239 C C . ASP A 1 295 ? -19.685 42.159 38.852 1.00 44.09 295 ASP A C 1
ATOM 2241 O O . ASP A 1 295 ? -20.908 42.256 38.777 1.00 44.09 295 ASP A O 1
ATOM 2245 N N . GLN A 1 296 ? -19.065 42.210 40.032 1.00 46.44 296 GLN A N 1
ATOM 2246 C CA . GLN A 1 296 ? -19.533 43.035 41.138 1.00 46.44 296 GLN A CA 1
ATOM 2247 C C . GLN A 1 296 ? -18.898 44.412 40.955 1.00 46.44 296 GLN A C 1
ATOM 2249 O O . GLN A 1 296 ? -18.000 44.807 41.696 1.00 46.44 296 GLN A O 1
ATOM 2254 N N . GLU A 1 297 ? -19.347 45.135 39.930 1.00 43.72 297 GLU A N 1
ATOM 2255 C CA . GLU A 1 297 ? -19.065 46.560 39.836 1.00 43.72 297 GLU A CA 1
ATOM 2256 C C . GLU A 1 297 ? -19.994 47.292 40.811 1.00 43.72 297 GLU A C 1
ATOM 2258 O O . GLU A 1 297 ? -21.219 47.135 40.816 1.00 43.72 297 GLU A O 1
ATOM 2263 N N . ALA A 1 298 ? -19.351 48.002 41.729 1.00 44.47 298 ALA A N 1
ATOM 2264 C CA . ALA A 1 298 ? -19.929 48.632 42.892 1.00 44.47 298 ALA A CA 1
ATOM 2265 C C . ALA A 1 298 ? -20.947 49.716 42.510 1.00 44.47 298 ALA A C 1
ATOM 2267 O O . ALA A 1 298 ? -20.615 50.720 41.885 1.00 44.47 298 ALA A O 1
ATOM 2268 N N . ALA A 1 299 ? -22.184 49.555 42.982 1.00 45.88 299 ALA A N 1
ATOM 2269 C CA . ALA A 1 299 ? -23.108 50.666 43.157 1.00 45.88 299 ALA A CA 1
ATOM 2270 C C . ALA A 1 299 ? -22.635 51.515 44.353 1.00 45.88 299 ALA A C 1
ATOM 2272 O O . ALA A 1 299 ? -23.110 51.343 45.477 1.00 45.88 299 ALA A O 1
ATOM 2273 N N . GLU A 1 300 ? -21.661 52.398 44.121 1.00 48.09 300 GLU A N 1
ATOM 2274 C CA . GLU A 1 300 ? -21.300 53.438 45.082 1.00 48.09 300 GLU A CA 1
ATOM 2275 C C . GLU A 1 300 ? -22.341 54.562 45.062 1.00 48.09 300 GLU A C 1
ATOM 2277 O O . GLU A 1 300 ? -22.675 55.165 44.042 1.00 48.09 300 GLU A O 1
ATOM 2282 N N . GLN A 1 301 ? -22.887 54.771 46.252 1.00 45.72 301 GLN A N 1
ATOM 2283 C CA . GLN A 1 301 ? -23.911 55.728 46.622 1.00 45.72 301 GLN A CA 1
ATOM 2284 C C . GLN A 1 301 ? -23.327 57.149 46.616 1.00 45.72 301 GLN A C 1
ATOM 2286 O O . GLN A 1 301 ? -22.313 57.408 47.259 1.00 45.72 301 GLN A O 1
ATOM 2291 N N . LEU A 1 302 ? -24.001 58.082 45.942 1.00 41.19 302 LEU A N 1
ATOM 2292 C CA . LEU A 1 302 ? -23.820 59.527 46.127 1.00 41.19 302 LEU A CA 1
ATOM 2293 C C . LEU A 1 302 ? -24.701 59.995 47.300 1.00 41.19 302 LEU A C 1
ATOM 2295 O O . LEU A 1 302 ? -25.909 59.746 47.249 1.00 41.19 302 LEU A O 1
ATOM 2299 N N . PRO A 1 303 ? -24.166 60.682 48.325 1.00 55.84 303 PRO A N 1
ATOM 2300 C CA . PRO A 1 303 ? -24.973 61.505 49.215 1.00 55.84 303 PRO A CA 1
ATOM 2301 C C . PRO A 1 303 ? -25.065 62.962 48.719 1.00 55.84 303 PRO A C 1
ATOM 2303 O O . PRO A 1 303 ? -24.227 63.414 47.940 1.00 55.84 303 PRO A O 1
ATOM 2306 N N . GLU A 1 304 ? -26.135 63.618 49.181 1.00 47.41 304 GLU A N 1
ATOM 2307 C CA . GLU A 1 304 ? -26.736 64.914 48.792 1.00 47.41 304 GLU A CA 1
ATOM 2308 C C . GLU A 1 304 ? -25.808 66.115 48.547 1.00 47.41 304 GLU A C 1
ATOM 2310 O O . GLU A 1 304 ? -24.847 66.326 49.323 1.00 47.41 304 GLU A O 1
#

Solvent-accessible surface area (backbone atoms only — not comparable to full-atom values): 15707 Å² total; per-residue (Å²): 134,81,85,75,66,92,44,72,69,47,46,55,50,40,18,51,51,24,26,61,39,26,76,78,39,51,67,61,36,47,54,54,17,71,66,41,84,52,67,71,59,20,42,34,21,40,44,22,28,35,46,52,37,8,71,78,41,22,67,63,30,34,55,52,18,71,67,44,83,50,70,69,53,19,53,54,27,32,33,47,11,24,25,42,21,26,77,75,38,50,67,62,34,53,54,54,26,68,74,40,59,74,71,58,16,51,49,21,47,38,29,27,38,40,48,39,13,74,78,39,37,70,57,30,50,52,51,51,48,62,75,47,68,85,52,51,63,72,62,36,47,42,63,60,59,20,51,41,43,24,46,38,18,40,48,22,16,76,80,40,34,71,58,26,43,65,51,23,74,69,44,57,63,46,44,46,23,19,34,47,10,38,23,36,20,37,48,48,21,44,74,75,41,46,66,64,35,49,56,53,51,70,69,43,65,87,38,73,49,30,36,43,25,40,51,37,51,23,65,70,23,34,83,81,38,34,67,60,14,38,56,42,20,68,66,34,65,51,66,69,59,18,50,53,43,34,50,55,29,41,62,52,25,39,76,79,40,48,67,61,35,51,51,51,60,72,69,50,97,60,59,71,67,57,48,48,53,51,49,52,56,51,60,72,71,49,75,78,78,78,75,76,74,73,87,78,74,77,88,77,82,83,81,136

Mean predicted aligned error: 9.29 Å

Foldseek 3Di:
DDPQDPDPVSLQVLLVVLLVVLVPPLPVLLVVLLPDPDPSSSLSSLLSSLLNCLLPPLPVQLVVLCPDPDPVSSLSSLLSSLLSVLVVPLPVSLVVLVVDDPVSSLSSLLSSLLSCLLVPLVVSLVVLCVVCVPDDLVSLLPCSSLSSLLSSLLNNLQPPLPVSCVSLCPDDPRNPSSLNSLLNSLLSCCVVPVPVSVVSLVPDDADRSSLSSLLSVLVVPLQPPLVSSLVSLLPHRDPVSSLVSNLVSLLSCCVVPVPVSVVSLVPRPDDPVSSVVSVVSSVVSDDPPPPPPDPPPDPDDDDD

Secondary structure (DSSP, 8-state):
-------HHHHHHHHHHHHHHHHH-HHHHHHHHHT-SSHHHHHHHHHHHHHHHHHH-HHHHHHHHHT-SSHHHHHHHHHHHHHHHHTT-HHHHHHHHHHS-HHHHHHHHHHHHHHHHHH-HHHHHHHHHHHHTT--HHHHTSHHHHHHHHHHHHHHHHH-HHHHHHHHTTS-SGGGHHHHHHHHHHHHHHHH-HHHHHHHHHHSPTTHHHHHHHHHHHHHHTTT-HHHHHHHHHT-SSHHHHHHHHHHHHHHHHHH-HHHHHHHHHHS---HHHHHHHHHHHHHHSPPP----------PPPP-

pLDDT: mean 86.2, std 13.3, range [37.16, 98.19]

Sequence (304 aa):
MAQLPNSEHSLHMLRRVAHLWAEHDREGAMQWGAAQEDPAVRQHALGGVVEIWAHTDPAAAAVFAAGLQGSYERLGALEVAARRWASQSTVEAMEWARELPVGDRQRATVAILREVAESDPGHAAAMYEELTAELSPEGLQGGAYRRMAQEIASVWSSSSPAEAAAWAVKLPEAGEVRRGAVADVAEHWLGFDSAAAGEWILQLPEGRTRDAATERVVGTFVHTDPATAFSWASSASDEGHRFGMMREVLKRWQVTDPAAAQAALNAAEVPPEQRRELSEVFAALSPPARETAGDQEAAEQLPE

Radius of gyration: 27.3 Å; Cα contacts (8 Å, |Δi|>4): 397; chains: 1; bounding box: 50×86×82 Å